Protein AF-A0A2E3QZU1-F1 (afdb_monomer_lite)

Secondary structure (DSSP, 8-state):
-------------------S--HHHHHHHHHHHHHHHHHHHHHHHHHHTEEEETTEEEE------GGGHHHHHHHHHHHHHHHIIIIIS-GGG-SS-HHHHHHHHHHHHHHHHHHHHHHHHHHGGGSHHHHSS-HHHHHHHHHHHHHHHHHHHHHHHHS-S-PPP-HHHH------PPPPPPPP-

Foldseek 3Di:
DDDDDDDDDDDPDDDDPPPPPDPVLVVVLVVVLVVLVVVLVVLVCLQVQWDQDPNDTDGHHRDNPDPVNVVVSVVSVVVSVCSCCVPVVVCVVDPPNVVVVVVVVVVVVVVVVVVVVVVCVVCVVVCPVPPPDPVVRVVVVVVVVVVVVVVVVVVPVVDPPDDPDDCVVVPDPPDDDDDDDDDDD

Radius of gyration: 44.43 Å; chains: 1; bounding box: 78×69×162 Å

pLDDT: mean 77.06, std 16.0, range [43.72, 97.94]

Structure (mmCIF, N/CA/C/O backbone):
data_AF-A0A2E3QZU1-F1
#
_entry.id   AF-A0A2E3QZU1-F1
#
loop_
_atom_site.group_PDB
_atom_site.id
_atom_site.type_symbol
_atom_site.label_atom_id
_atom_site.label_alt_id
_atom_site.label_comp_id
_atom_site.label_asym_id
_atom_site.label_entity_id
_atom_site.label_seq_id
_atom_site.pdbx_PDB_ins_code
_atom_site.Cartn_x
_atom_site.Cartn_y
_atom_site.Cartn_z
_atom_site.occupancy
_atom_site.B_iso_or_equiv
_atom_site.auth_seq_id
_atom_site.auth_comp_id
_atom_site.auth_asym_id
_atom_site.auth_atom_id
_atom_site.pdbx_PDB_model_num
ATOM 1 N N . MET A 1 1 ? 14.858 24.460 -71.576 1.00 43.88 1 MET A N 1
ATOM 2 C CA . MET A 1 1 ? 15.748 24.161 -70.438 1.00 43.88 1 MET A CA 1
ATOM 3 C C . MET A 1 1 ? 14.858 23.778 -69.273 1.00 43.88 1 MET A C 1
ATOM 5 O O . MET A 1 1 ? 14.339 24.656 -68.603 1.00 43.88 1 MET A O 1
ATOM 9 N N . ALA A 1 2 ? 14.567 22.485 -69.153 1.00 46.06 2 ALA A N 1
ATOM 10 C CA . ALA A 1 2 ? 13.873 21.910 -68.010 1.00 46.06 2 ALA A CA 1
ATOM 11 C C . ALA A 1 2 ? 14.957 21.235 -67.172 1.00 46.06 2 ALA A C 1
ATOM 13 O O . ALA A 1 2 ? 15.664 20.370 -67.689 1.00 46.06 2 ALA A O 1
ATOM 14 N N . ASP A 1 3 ? 15.144 21.714 -65.948 1.00 49.81 3 ASP A N 1
ATOM 15 C CA . ASP A 1 3 ? 16.103 21.144 -65.016 1.00 49.81 3 ASP A CA 1
ATOM 16 C C . ASP A 1 3 ? 15.433 19.977 -64.283 1.00 49.81 3 ASP A C 1
ATOM 18 O O . ASP A 1 3 ? 14.430 20.144 -63.589 1.00 49.81 3 ASP A O 1
ATOM 22 N N . HIS A 1 4 ? 15.960 18.781 -64.529 1.00 54.62 4 HIS A N 1
ATOM 23 C CA . HIS A 1 4 ? 15.676 17.568 -63.783 1.00 54.62 4 HIS A CA 1
ATOM 24 C C . HIS A 1 4 ? 16.762 17.442 -62.718 1.00 54.62 4 HIS A C 1
ATOM 26 O O . HIS A 1 4 ? 17.883 17.056 -63.037 1.00 54.62 4 HIS A O 1
ATOM 32 N N . THR A 1 5 ? 16.435 17.703 -61.454 1.00 53.47 5 THR A N 1
ATOM 33 C CA . THR A 1 5 ? 17.331 17.405 -60.331 1.00 53.47 5 THR A CA 1
ATOM 34 C C . THR A 1 5 ? 16.641 16.490 -59.322 1.00 53.47 5 THR A C 1
ATOM 36 O O . THR A 1 5 ? 15.872 16.891 -58.458 1.00 53.47 5 THR A O 1
ATOM 39 N N . HIS A 1 6 ? 16.879 15.202 -59.574 1.00 51.50 6 HIS A N 1
ATOM 40 C CA . HIS A 1 6 ? 17.162 14.116 -58.639 1.00 51.50 6 HIS A CA 1
ATOM 41 C C . HIS A 1 6 ? 16.487 14.112 -57.258 1.00 51.50 6 HIS A C 1
ATOM 43 O O . HIS A 1 6 ? 16.863 14.808 -56.321 1.00 51.50 6 HIS A O 1
ATOM 49 N N . SER A 1 7 ? 15.578 13.146 -57.122 1.00 53.94 7 SER A N 1
ATOM 50 C CA . SER A 1 7 ? 15.282 12.450 -55.877 1.00 53.94 7 SER A CA 1
ATOM 51 C C . SER A 1 7 ? 16.533 11.727 -55.346 1.00 53.94 7 SER A C 1
ATOM 53 O O . SER A 1 7 ? 16.873 10.642 -55.819 1.00 53.94 7 SER A O 1
ATOM 55 N N . GLU A 1 8 ? 17.185 12.297 -54.341 1.00 52.62 8 GLU A N 1
ATOM 56 C CA . GLU A 1 8 ? 18.067 11.584 -53.409 1.00 52.62 8 GLU A CA 1
ATOM 57 C C . GLU A 1 8 ? 17.330 11.586 -52.053 1.00 52.62 8 GLU A C 1
ATOM 59 O O . GLU A 1 8 ? 17.108 12.630 -51.458 1.00 52.62 8 GLU A O 1
ATOM 64 N N . GLY A 1 9 ? 16.783 10.489 -51.530 1.00 48.00 9 GLY A N 1
ATOM 65 C CA . GLY A 1 9 ? 17.305 9.132 -51.612 1.00 48.00 9 GLY A CA 1
ATOM 66 C C . GLY A 1 9 ? 18.471 8.920 -50.645 1.00 48.00 9 GLY A C 1
ATOM 67 O O . GLY A 1 9 ? 19.378 8.168 -50.970 1.00 48.00 9 GLY A O 1
ATOM 68 N N . HIS A 1 10 ? 18.470 9.567 -49.472 1.00 51.72 10 HIS A N 1
ATOM 69 C CA . HIS A 1 10 ? 19.470 9.324 -48.432 1.00 51.72 10 HIS A CA 1
ATOM 70 C C . HIS A 1 10 ? 18.840 8.934 -47.095 1.00 51.72 10 HIS A C 1
ATOM 72 O O . HIS A 1 10 ? 18.136 9.716 -46.463 1.00 51.72 10 HIS A O 1
ATOM 78 N N . GLY A 1 11 ? 19.193 7.729 -46.635 1.00 46.91 11 GLY A N 1
ATOM 79 C CA . GLY A 1 11 ? 19.377 7.486 -45.206 1.00 46.91 11 GLY A CA 1
ATOM 80 C C . GLY A 1 11 ? 18.375 6.580 -44.506 1.00 46.91 11 GLY A C 1
ATOM 81 O O . GLY A 1 11 ? 18.201 6.716 -43.301 1.00 46.91 11 GLY A O 1
ATOM 82 N N . GLY A 1 12 ? 17.754 5.633 -45.210 1.00 45.00 12 GLY A N 1
ATOM 83 C CA . GLY A 1 12 ? 17.158 4.458 -44.573 1.00 45.00 12 GLY A CA 1
ATOM 84 C C . GLY A 1 12 ? 18.239 3.552 -43.969 1.00 45.00 12 GLY A C 1
ATOM 85 O O . GLY A 1 12 ? 18.599 2.540 -44.560 1.00 45.00 12 GLY A O 1
ATOM 86 N N . HIS A 1 13 ? 18.754 3.921 -42.798 1.00 54.91 13 HIS A N 1
ATOM 87 C CA . HIS A 1 13 ? 19.412 3.017 -41.853 1.00 54.91 13 HIS A CA 1
ATOM 88 C C . HIS A 1 13 ? 18.527 3.036 -40.603 1.00 54.91 13 HIS A C 1
ATOM 90 O O . HIS A 1 13 ? 18.533 3.983 -39.829 1.00 54.91 13 HIS A O 1
ATOM 96 N N . GLY A 1 14 ? 17.577 2.115 -40.493 1.00 44.38 14 GLY A N 1
ATOM 97 C CA . GLY A 1 14 ? 17.917 0.805 -39.949 1.00 44.38 14 GLY A CA 1
ATOM 98 C C . GLY A 1 14 ? 17.875 0.848 -38.421 1.00 44.38 14 GLY A C 1
ATOM 99 O O . GLY A 1 14 ? 18.882 0.642 -37.764 1.00 44.38 14 GLY A O 1
ATOM 100 N N . ASP A 1 15 ? 16.722 1.247 -37.888 1.00 45.59 15 ASP A N 1
ATOM 101 C CA . ASP A 1 15 ? 16.021 0.588 -36.787 1.00 45.59 15 ASP A CA 1
ATOM 102 C C . ASP A 1 15 ? 16.886 -0.208 -35.781 1.00 45.59 15 ASP A C 1
ATOM 104 O O . ASP A 1 15 ? 17.002 -1.430 -35.841 1.00 45.59 15 ASP A O 1
ATOM 108 N N . HIS A 1 16 ? 17.466 0.491 -34.803 1.00 46.53 16 HIS A N 1
ATOM 109 C CA . HIS A 1 16 ? 18.024 -0.119 -33.588 1.00 46.53 16 HIS A CA 1
ATOM 110 C C . HIS A 1 16 ? 17.478 0.566 -32.329 1.00 46.53 16 HIS A C 1
ATOM 112 O O . HIS A 1 16 ? 18.213 0.903 -31.403 1.00 46.53 16 HIS A O 1
ATOM 118 N N . HIS A 1 17 ? 16.161 0.756 -32.257 1.00 46.91 17 HIS A N 1
ATOM 119 C CA . HIS A 1 17 ? 15.487 1.061 -30.996 1.00 46.91 17 HIS A CA 1
ATOM 120 C C . HIS A 1 17 ? 15.188 -0.241 -30.235 1.00 46.91 17 HIS A C 1
ATOM 122 O O . HIS A 1 17 ? 14.043 -0.660 -30.094 1.00 46.91 17 HIS A O 1
ATOM 128 N N . HIS A 1 18 ? 16.227 -0.891 -29.701 1.00 46.03 18 HIS A N 1
ATOM 129 C CA . HIS A 1 18 ? 16.069 -1.997 -28.748 1.00 46.03 18 HIS A CA 1
ATOM 130 C C . HIS A 1 18 ? 15.661 -1.463 -27.361 1.00 46.03 18 HIS A C 1
ATOM 132 O O . HIS A 1 18 ? 16.390 -1.605 -26.385 1.00 46.03 18 HIS A O 1
ATOM 138 N N . HIS A 1 19 ? 14.480 -0.847 -27.252 1.00 52.72 19 HIS A N 1
ATOM 139 C CA . HIS A 1 19 ? 13.813 -0.592 -25.968 1.00 52.72 19 HIS A CA 1
ATOM 140 C C . HIS A 1 19 ? 12.893 -1.770 -25.616 1.00 52.72 19 HIS A C 1
ATOM 142 O O . HIS A 1 19 ? 11.724 -1.614 -25.283 1.00 52.72 19 HIS A O 1
ATOM 148 N N . VAL A 1 20 ? 13.424 -2.985 -25.707 1.00 56.69 20 VAL A N 1
ATOM 149 C CA . VAL A 1 20 ? 12.789 -4.162 -25.121 1.00 56.69 20 VAL A CA 1
ATOM 150 C C . VAL A 1 20 ? 13.686 -4.523 -23.958 1.00 56.69 20 VAL A C 1
ATOM 152 O O . VAL A 1 20 ? 14.805 -4.982 -24.170 1.00 56.69 20 VAL A O 1
ATOM 155 N N . PHE A 1 21 ? 13.234 -4.174 -22.752 1.00 59.97 21 PHE A N 1
ATOM 156 C CA . PHE A 1 21 ? 13.893 -4.462 -21.481 1.00 59.97 21 PHE A CA 1
ATOM 157 C C . PHE A 1 21 ? 14.721 -5.748 -21.546 1.00 59.97 21 PHE A C 1
ATOM 159 O O . PHE A 1 21 ? 14.201 -6.793 -21.940 1.00 59.97 21 PHE A O 1
ATOM 166 N N . ASP A 1 22 ? 15.993 -5.669 -21.139 1.00 77.94 22 ASP A N 1
ATOM 167 C CA . ASP A 1 22 ? 16.875 -6.832 -21.082 1.00 77.94 22 ASP A CA 1
ATOM 168 C C . ASP A 1 22 ? 16.156 -7.988 -20.368 1.00 77.94 22 ASP A C 1
ATOM 170 O O . ASP A 1 22 ? 15.712 -7.863 -19.219 1.00 77.94 22 ASP A O 1
ATOM 174 N N . ALA A 1 23 ? 16.029 -9.120 -21.064 1.00 76.06 23 ALA A N 1
ATOM 175 C CA . ALA A 1 23 ? 15.327 -10.297 -20.566 1.00 76.06 23 ALA A CA 1
ATOM 176 C C . ALA A 1 23 ? 15.916 -10.785 -19.231 1.00 76.06 23 ALA A C 1
ATOM 178 O O . ALA A 1 23 ? 15.205 -11.389 -18.421 1.00 76.06 23 ALA A O 1
ATOM 179 N N . GLY A 1 24 ? 17.196 -10.498 -18.969 1.00 82.00 24 GLY A N 1
ATOM 180 C CA . GLY A 1 24 ? 17.837 -10.741 -17.680 1.00 82.00 24 GLY A CA 1
ATOM 181 C C . GLY A 1 24 ? 17.234 -9.911 -16.546 1.00 82.00 24 GLY A C 1
ATOM 182 O O . GLY A 1 24 ? 16.932 -10.451 -15.478 1.00 82.00 24 GLY A O 1
ATOM 183 N N . THR A 1 25 ? 17.003 -8.620 -16.776 1.00 83.50 25 THR A N 1
ATOM 184 C CA . THR A 1 25 ? 16.371 -7.723 -15.795 1.00 83.50 25 THR A CA 1
ATOM 185 C C . THR A 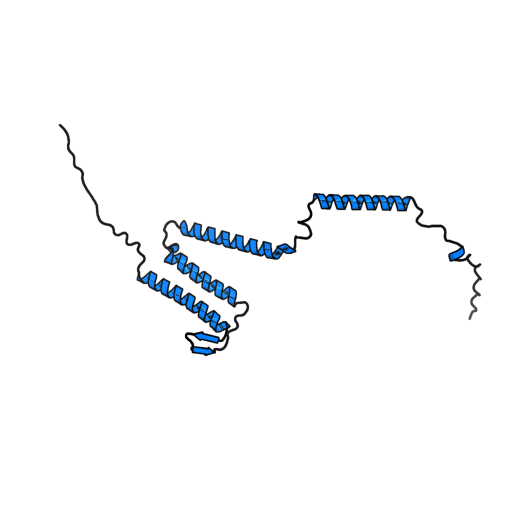1 25 ? 14.940 -8.158 -15.494 1.00 83.50 25 THR A C 1
ATOM 187 O O . THR A 1 25 ? 14.573 -8.271 -14.324 1.00 83.50 25 THR A O 1
ATOM 190 N N . LEU A 1 26 ? 14.163 -8.502 -16.525 1.00 84.25 26 LEU A N 1
ATOM 191 C CA . LEU A 1 26 ? 12.771 -8.922 -16.356 1.00 84.25 26 LEU A CA 1
ATOM 192 C C . LEU A 1 26 ? 12.653 -10.224 -15.548 1.00 84.25 26 LEU A C 1
ATOM 194 O O . LEU A 1 26 ? 11.850 -10.305 -14.620 1.00 84.25 26 LEU A O 1
ATOM 198 N N . LYS A 1 27 ? 13.501 -11.222 -15.835 1.00 89.62 27 LYS A N 1
ATOM 199 C CA . LYS A 1 27 ? 13.550 -12.488 -15.079 1.00 89.62 27 LYS A CA 1
ATOM 200 C C . LYS A 1 27 ? 13.951 -12.277 -13.620 1.00 89.62 27 LYS A C 1
ATOM 202 O O . LYS A 1 27 ? 13.363 -12.895 -12.735 1.00 89.62 27 LYS A O 1
ATOM 207 N N . LYS A 1 28 ? 14.918 -11.391 -13.355 1.00 88.75 28 LYS A N 1
ATOM 208 C CA . LYS A 1 28 ? 15.325 -11.041 -11.985 1.00 88.75 28 LYS A CA 1
ATOM 209 C C . LYS A 1 28 ? 14.183 -10.379 -11.224 1.00 88.75 28 LYS A C 1
ATOM 211 O O . LYS A 1 28 ? 13.870 -10.811 -10.119 1.00 88.75 28 LYS A O 1
ATOM 216 N N . THR A 1 29 ? 13.532 -9.376 -11.812 1.00 88.12 29 THR A N 1
ATOM 217 C CA . THR A 1 29 ? 12.394 -8.707 -11.169 1.00 88.12 29 THR A CA 1
ATOM 218 C C . THR A 1 29 ? 11.234 -9.674 -10.957 1.00 88.12 29 THR A C 1
ATOM 220 O O . THR A 1 29 ? 10.670 -9.701 -9.870 1.00 88.12 29 THR A O 1
ATOM 223 N N . PHE A 1 30 ? 10.923 -10.525 -11.936 1.00 90.62 30 PHE A N 1
ATOM 224 C CA . PHE A 1 30 ? 9.918 -11.577 -11.782 1.00 90.62 30 PHE A CA 1
ATOM 225 C C . PHE A 1 30 ? 10.235 -12.504 -10.599 1.00 90.62 30 PHE A C 1
ATOM 227 O O . PHE A 1 30 ? 9.379 -12.719 -9.744 1.00 90.62 30 PHE A O 1
ATOM 234 N N . GLY A 1 31 ? 11.479 -12.984 -10.495 1.00 93.19 31 GLY A N 1
ATOM 235 C CA . GLY A 1 31 ? 11.927 -13.800 -9.365 1.00 93.19 31 GLY A CA 1
ATOM 236 C C . GLY A 1 31 ? 11.781 -13.087 -8.019 1.00 93.19 31 GLY A C 1
ATOM 237 O O . GLY A 1 31 ? 11.302 -13.690 -7.063 1.00 93.19 31 GLY A O 1
ATOM 238 N N . VAL A 1 32 ? 12.105 -11.790 -7.952 1.00 92.38 32 VAL A N 1
ATOM 239 C CA . VAL A 1 32 ? 11.891 -10.966 -6.748 1.00 92.38 32 VAL A CA 1
ATOM 240 C C . VAL A 1 32 ? 10.405 -10.880 -6.390 1.00 92.38 32 VAL A C 1
ATOM 242 O O . VAL A 1 32 ? 10.055 -11.056 -5.228 1.00 92.38 32 VAL A O 1
ATOM 245 N N . LEU A 1 33 ? 9.513 -10.662 -7.360 1.00 93.12 33 LEU A N 1
ATOM 246 C CA . LEU A 1 33 ? 8.068 -10.571 -7.107 1.00 93.12 33 LEU A CA 1
ATOM 247 C C . LEU A 1 33 ? 7.465 -11.897 -6.632 1.00 93.12 33 LEU A C 1
ATOM 249 O O . LEU A 1 33 ? 6.613 -11.909 -5.736 1.00 93.12 33 LEU A O 1
ATOM 253 N N . VAL A 1 34 ? 7.904 -13.011 -7.217 1.00 94.75 34 VAL A N 1
ATOM 254 C CA . VAL A 1 34 ? 7.527 -14.352 -6.757 1.00 94.75 34 VAL A CA 1
ATOM 255 C C . VAL A 1 34 ? 8.066 -14.582 -5.348 1.00 94.75 34 VAL A C 1
ATOM 257 O O . VAL A 1 34 ? 7.304 -14.987 -4.476 1.00 94.75 34 VAL A O 1
ATOM 260 N N . GLY A 1 35 ? 9.328 -14.233 -5.090 1.00 94.75 35 GLY A N 1
ATOM 261 C CA . GLY A 1 35 ? 9.948 -14.322 -3.769 1.00 94.75 35 GLY A CA 1
ATOM 262 C C . GLY A 1 35 ? 9.202 -13.517 -2.703 1.00 94.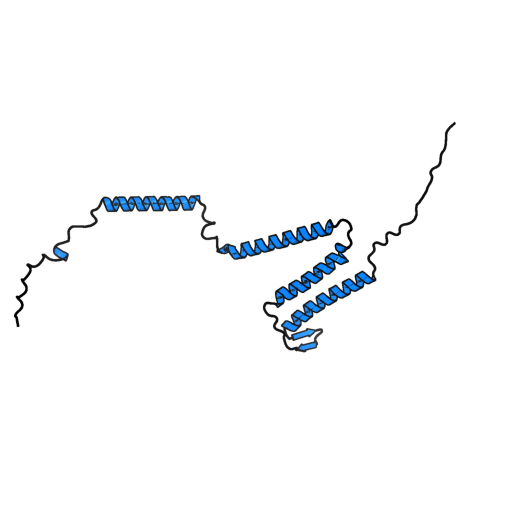75 35 GLY A C 1
ATOM 263 O O . GLY A 1 35 ? 8.918 -14.051 -1.638 1.00 94.75 35 GLY A O 1
ATOM 264 N N . LEU A 1 36 ? 8.795 -12.279 -3.004 1.00 93.00 36 LEU A N 1
ATOM 265 C CA . LEU A 1 36 ? 7.969 -11.462 -2.106 1.00 93.00 36 LEU A CA 1
ATOM 266 C C . LEU A 1 36 ? 6.601 -12.104 -1.843 1.00 93.00 36 LEU A C 1
ATOM 268 O O . LEU A 1 36 ? 6.092 -12.025 -0.732 1.00 93.00 36 LEU A O 1
ATOM 272 N N . THR A 1 37 ? 6.018 -12.773 -2.838 1.00 92.88 37 THR A N 1
ATOM 273 C CA . THR A 1 37 ? 4.733 -13.470 -2.674 1.00 92.88 37 THR A CA 1
ATOM 274 C C . THR A 1 37 ? 4.890 -14.716 -1.798 1.00 92.88 37 THR A C 1
ATOM 276 O O . THR A 1 37 ? 4.108 -14.928 -0.873 1.00 92.88 37 THR A O 1
ATOM 279 N N . ILE A 1 38 ? 5.940 -15.507 -2.024 1.00 93.31 38 ILE A N 1
ATOM 280 C CA . ILE A 1 38 ? 6.282 -16.638 -1.154 1.00 93.31 38 ILE A CA 1
ATOM 281 C C . ILE A 1 38 ? 6.529 -16.135 0.269 1.00 93.31 38 ILE A C 1
ATOM 283 O O . ILE A 1 38 ? 5.989 -16.705 1.207 1.00 93.31 38 ILE A O 1
ATOM 287 N N . LEU A 1 39 ? 7.259 -15.030 0.432 1.00 91.50 39 LEU A N 1
ATOM 288 C CA . LEU A 1 39 ? 7.519 -14.424 1.734 1.00 91.50 39 LEU A CA 1
ATOM 289 C C . LEU A 1 39 ? 6.222 -14.030 2.455 1.00 91.50 39 LEU A C 1
ATOM 291 O O . LEU A 1 39 ? 6.085 -14.338 3.635 1.00 91.50 39 LEU A O 1
ATOM 295 N N . THR A 1 40 ? 5.254 -13.414 1.764 1.00 91.38 40 THR A N 1
ATOM 296 C CA . THR A 1 40 ? 3.948 -13.100 2.377 1.00 91.38 40 THR A CA 1
ATOM 297 C C . THR A 1 40 ? 3.192 -14.349 2.820 1.00 91.38 40 THR A C 1
ATOM 299 O O . THR A 1 40 ? 2.603 -14.355 3.897 1.00 91.38 40 THR A O 1
ATOM 302 N N . VAL A 1 41 ? 3.235 -15.420 2.021 1.00 89.44 41 VAL A N 1
ATOM 303 C CA . VAL A 1 41 ? 2.575 -16.687 2.361 1.00 89.44 41 VAL A CA 1
ATOM 304 C C . VAL A 1 41 ? 3.269 -17.348 3.547 1.00 89.44 41 VAL A C 1
ATOM 306 O O . VAL A 1 41 ? 2.599 -17.765 4.483 1.00 89.44 41 VAL A O 1
ATOM 309 N N . VAL A 1 42 ? 4.601 -17.405 3.545 1.00 88.44 42 VAL A N 1
ATOM 310 C CA . VAL A 1 42 ? 5.391 -17.969 4.646 1.00 88.44 42 VAL A CA 1
ATOM 311 C C . VAL A 1 42 ? 5.124 -17.215 5.941 1.00 88.44 42 VAL A C 1
ATOM 313 O O . VAL A 1 42 ? 4.886 -17.854 6.957 1.00 88.44 42 VAL A O 1
ATOM 316 N N . LEU A 1 43 ? 5.102 -15.880 5.907 1.00 88.25 43 LEU A N 1
ATOM 317 C CA . LEU A 1 43 ? 4.786 -15.066 7.080 1.00 88.25 43 LEU A CA 1
ATOM 318 C C . LEU A 1 43 ? 3.396 -15.409 7.643 1.00 88.25 43 LEU A C 1
ATOM 320 O O . LEU A 1 43 ? 3.265 -15.637 8.842 1.00 88.25 43 LEU A O 1
ATOM 324 N N . ALA A 1 44 ? 2.386 -15.519 6.775 1.00 86.19 44 ALA A N 1
ATOM 325 C CA . ALA A 1 44 ? 1.026 -15.878 7.179 1.00 86.19 44 ALA A CA 1
ATOM 326 C C . ALA A 1 44 ? 0.920 -17.316 7.728 1.00 86.19 44 ALA A C 1
ATOM 328 O O . ALA A 1 44 ? 0.202 -17.568 8.694 1.00 86.19 44 ALA A O 1
ATOM 329 N N . LEU A 1 45 ? 1.641 -18.271 7.134 1.00 86.06 45 LEU A N 1
ATOM 330 C CA . LEU A 1 45 ? 1.695 -19.653 7.620 1.00 86.06 45 LEU A CA 1
ATOM 331 C C . LEU A 1 45 ? 2.410 -19.751 8.972 1.00 86.06 45 LEU A C 1
ATOM 333 O O . LEU A 1 45 ? 1.993 -20.520 9.836 1.00 86.06 45 LEU A O 1
ATOM 337 N N . TRP A 1 46 ? 3.460 -18.956 9.173 1.00 86.00 46 TRP A N 1
ATOM 338 C CA . TRP A 1 46 ? 4.224 -18.949 10.416 1.00 86.00 46 TRP A CA 1
ATOM 339 C C . TRP A 1 46 ? 3.434 -18.336 11.574 1.00 86.00 46 TRP A C 1
ATOM 341 O O . TRP A 1 46 ? 3.504 -18.833 12.696 1.00 86.00 46 TRP A O 1
ATOM 351 N N . GLU A 1 47 ? 2.620 -17.316 11.305 1.00 85.31 47 GLU A N 1
ATOM 352 C CA . GLU A 1 47 ? 1.679 -16.787 12.296 1.00 85.31 47 GLU A CA 1
ATOM 353 C C . GLU A 1 47 ? 0.643 -17.842 12.719 1.00 85.31 47 GLU A C 1
ATOM 355 O O . GLU A 1 47 ? 0.265 -17.914 13.887 1.00 85.31 47 GLU A O 1
ATOM 360 N N . ARG A 1 48 ? 0.235 -18.716 11.791 1.00 81.75 48 ARG A N 1
ATOM 361 C CA . ARG A 1 48 ? -0.728 -19.795 12.048 1.00 81.75 48 ARG A CA 1
ATOM 362 C C . ARG A 1 48 ? -0.131 -21.005 12.782 1.00 81.75 48 ARG A C 1
ATOM 364 O O . ARG A 1 48 ? -0.890 -21.768 13.371 1.00 81.75 48 ARG A O 1
ATOM 371 N N . GLY A 1 49 ? 1.187 -21.217 12.723 1.00 82.31 49 GLY A N 1
ATOM 372 C CA . GLY A 1 49 ? 1.876 -22.363 13.347 1.00 82.31 49 GLY A CA 1
ATOM 373 C C . GLY A 1 49 ? 1.632 -23.724 12.679 1.00 82.31 49 GLY A C 1
ATOM 374 O O . GLY A 1 49 ? 2.181 -24.736 13.106 1.00 82.31 49 GLY A O 1
ATOM 375 N N . TYR A 1 50 ? 0.837 -23.763 11.611 1.00 80.12 50 TYR A N 1
ATOM 376 C CA . TYR A 1 50 ? 0.482 -24.986 10.900 1.00 80.12 50 TYR A CA 1
ATOM 377 C C . TYR A 1 50 ? 0.365 -24.708 9.403 1.00 80.12 50 TYR A C 1
ATOM 379 O O . TYR A 1 50 ? -0.272 -23.734 8.985 1.00 80.12 50 TYR A O 1
ATOM 387 N N . ALA A 1 51 ? 0.937 -25.595 8.592 1.00 83.50 51 ALA A N 1
ATOM 388 C CA . ALA A 1 51 ? 0.814 -25.563 7.144 1.00 83.50 51 ALA A CA 1
ATOM 389 C C . ALA A 1 51 ? 0.501 -26.961 6.599 1.00 83.50 51 ALA A C 1
ATOM 391 O O . ALA A 1 51 ? 1.195 -27.928 6.902 1.00 83.50 51 ALA A O 1
ATOM 392 N N . ASN A 1 52 ? -0.512 -27.044 5.733 1.00 81.06 52 ASN A N 1
ATOM 393 C CA . ASN A 1 52 ? -0.728 -28.205 4.876 1.00 81.06 52 ASN A CA 1
ATOM 394 C C . ASN A 1 52 ? -0.307 -27.831 3.456 1.00 81.06 52 ASN A C 1
ATOM 396 O O . ASN A 1 52 ? -0.921 -26.966 2.825 1.00 81.06 52 ASN A O 1
ATOM 400 N N . VAL A 1 53 ? 0.765 -28.448 2.969 1.00 80.75 53 VAL A N 1
ATOM 401 C CA . VAL A 1 53 ? 1.293 -28.190 1.628 1.00 80.75 53 VAL A CA 1
ATOM 402 C C . VAL A 1 53 ? 1.351 -29.518 0.886 1.00 80.75 53 VAL A C 1
ATOM 404 O O . VAL A 1 53 ? 2.087 -30.420 1.273 1.00 80.75 53 VAL A O 1
ATOM 407 N N . PHE A 1 54 ? 0.549 -29.651 -0.174 1.00 81.38 54 PHE A N 1
ATOM 408 C CA . PHE A 1 54 ? 0.435 -30.879 -0.976 1.00 81.38 54 PHE A CA 1
ATOM 409 C C . PHE A 1 54 ? 0.113 -32.145 -0.154 1.00 81.38 54 PHE A C 1
ATOM 411 O O . PHE A 1 54 ? 0.599 -33.229 -0.470 1.00 81.38 54 PHE A O 1
ATOM 418 N N . GLY A 1 55 ? -0.702 -32.022 0.901 1.00 81.69 55 GLY A N 1
ATOM 419 C CA . GLY A 1 55 ? -1.083 -33.152 1.756 1.00 81.69 55 GLY A CA 1
ATOM 420 C C . GLY A 1 55 ? -0.022 -33.564 2.779 1.00 81.69 55 GLY A C 1
ATOM 421 O O . GLY A 1 55 ? -0.235 -34.529 3.506 1.00 81.69 55 GLY A O 1
ATOM 422 N N . LEU A 1 56 ? 1.095 -32.839 2.860 1.00 82.94 56 LEU A N 1
ATOM 423 C CA . LEU A 1 56 ? 2.070 -32.974 3.934 1.00 82.94 56 LEU A CA 1
ATOM 424 C C . LEU A 1 56 ? 1.752 -31.947 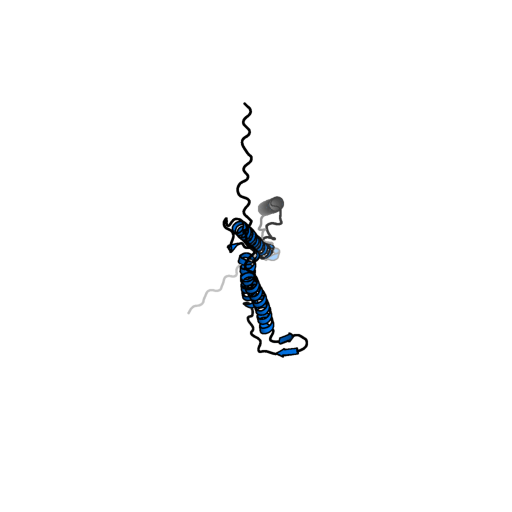5.021 1.00 82.94 56 LEU A C 1
ATOM 426 O O . LEU A 1 56 ? 1.666 -30.744 4.751 1.00 82.94 56 LEU A O 1
ATOM 430 N N . GLU A 1 57 ? 1.543 -32.444 6.237 1.00 86.81 57 GLU A N 1
ATOM 431 C CA . GLU A 1 57 ? 1.268 -31.632 7.416 1.00 86.81 57 GLU A CA 1
ATOM 432 C C . GLU A 1 57 ? 2.577 -31.255 8.090 1.00 86.81 57 GLU A C 1
ATOM 434 O O . GLU A 1 57 ? 3.396 -32.115 8.422 1.00 86.81 57 GLU A O 1
ATOM 439 N N . PHE A 1 58 ? 2.764 -29.960 8.296 1.00 82.12 58 PHE A N 1
ATOM 440 C CA . PHE A 1 58 ? 3.918 -29.445 8.996 1.00 82.12 58 PHE A CA 1
ATOM 441 C C . PHE A 1 58 ? 3.474 -28.520 10.120 1.00 82.12 58 PHE A C 1
ATOM 443 O O . PHE A 1 58 ? 2.754 -27.542 9.901 1.00 82.12 58 PHE A O 1
ATOM 450 N N . GLU A 1 59 ? 3.937 -28.837 11.323 1.00 83.81 59 GLU A N 1
ATOM 451 C CA . GLU A 1 59 ? 3.725 -28.038 12.518 1.00 83.81 59 GLU A CA 1
ATOM 452 C C . GLU A 1 59 ? 5.038 -27.362 12.906 1.00 83.81 59 GLU A C 1
ATOM 454 O O . GLU A 1 59 ? 6.106 -27.982 12.939 1.00 83.81 59 GLU A O 1
ATOM 459 N N . TYR A 1 60 ? 4.961 -26.062 13.156 1.00 81.81 60 TYR A N 1
ATOM 460 C CA . TYR A 1 60 ? 6.101 -25.220 13.487 1.00 81.81 60 TYR A CA 1
ATOM 461 C C . TYR A 1 60 ? 5.705 -24.302 14.645 1.00 81.81 60 TYR A C 1
ATOM 463 O O . TYR A 1 60 ? 4.526 -23.976 14.787 1.00 81.81 60 TYR A O 1
ATOM 471 N N . PRO A 1 61 ? 6.655 -23.830 15.470 1.00 80.12 61 PRO A N 1
ATOM 472 C CA . PRO A 1 61 ? 6.330 -22.879 16.525 1.00 80.12 61 PRO A CA 1
ATOM 473 C C . PRO A 1 61 ? 5.738 -21.604 15.914 1.00 80.12 61 PRO A C 1
ATOM 475 O O . PRO A 1 61 ? 6.404 -20.917 15.132 1.00 80.12 61 PRO A O 1
ATOM 478 N N . ALA A 1 62 ? 4.482 -21.313 16.266 1.00 81.94 62 ALA A N 1
ATOM 479 C CA . ALA A 1 62 ? 3.787 -20.117 15.816 1.00 81.94 62 ALA A CA 1
ATOM 480 C C . ALA A 1 62 ? 4.529 -18.865 16.299 1.00 81.94 62 ALA A C 1
ATOM 482 O O . ALA A 1 62 ? 4.912 -18.772 17.468 1.00 81.94 62 ALA A O 1
ATOM 483 N N . LEU A 1 63 ? 4.706 -17.894 15.404 1.00 80.12 63 LEU A N 1
ATOM 484 C CA . LEU A 1 63 ? 5.186 -16.559 15.754 1.00 80.12 63 LEU A CA 1
ATOM 485 C C . LEU A 1 63 ? 3.989 -15.603 15.765 1.00 80.12 63 LEU A C 1
ATOM 487 O O . LEU A 1 63 ? 3.613 -15.102 14.705 1.00 80.12 63 LEU A O 1
ATOM 491 N N . PRO A 1 64 ? 3.371 -15.342 16.932 1.00 79.38 64 PRO A N 1
ATOM 492 C CA . PRO A 1 64 ? 2.239 -14.433 17.016 1.00 79.38 64 PRO A CA 1
ATOM 493 C C . PRO A 1 64 ? 2.725 -12.995 16.828 1.00 79.38 64 PRO A C 1
ATOM 495 O O . PRO A 1 64 ? 3.178 -12.337 17.764 1.00 79.38 64 PRO A O 1
ATOM 498 N N . VAL A 1 65 ? 2.635 -12.505 15.593 1.00 81.06 65 VAL A N 1
ATOM 499 C CA . VAL A 1 65 ? 2.929 -11.107 15.246 1.00 81.06 65 VAL A CA 1
ATOM 500 C C . VAL A 1 65 ? 1.797 -10.184 15.722 1.00 81.06 65 VAL A C 1
ATOM 502 O O . VAL A 1 65 ? 2.021 -9.001 15.988 1.00 81.06 65 VAL A O 1
ATOM 505 N N . GLY A 1 66 ? 0.586 -10.728 15.890 1.00 85.44 66 GLY A N 1
ATOM 506 C CA . GLY A 1 66 ? -0.551 -10.036 16.490 1.00 85.44 66 GLY A CA 1
ATOM 507 C C . GLY A 1 66 ? -1.004 -8.861 15.629 1.00 85.44 66 GLY A C 1
ATOM 508 O O . GLY A 1 66 ? -1.208 -9.003 14.428 1.00 85.44 66 GLY A O 1
ATOM 509 N N . TRP A 1 67 ? -1.133 -7.675 16.227 1.00 88.12 67 TRP A N 1
ATOM 510 C CA . TRP A 1 67 ? -1.569 -6.466 15.515 1.00 88.12 67 TRP A CA 1
ATOM 511 C C . TRP A 1 67 ? -0.586 -6.003 14.423 1.00 88.12 67 TRP A C 1
ATOM 513 O O . TRP A 1 67 ? -0.983 -5.281 13.510 1.00 88.12 67 TRP A O 1
ATOM 523 N N . LEU A 1 68 ? 0.684 -6.429 14.486 1.00 89.56 68 LEU A N 1
ATOM 524 C CA . LEU A 1 68 ? 1.706 -6.092 13.489 1.00 89.56 68 LEU A CA 1
ATOM 525 C C . LEU A 1 68 ? 1.589 -6.906 12.194 1.00 89.56 68 LEU A C 1
ATOM 527 O O . LEU A 1 68 ? 2.214 -6.530 11.201 1.00 89.56 68 LEU A O 1
ATOM 531 N N . SER A 1 69 ? 0.786 -7.974 12.168 1.00 88.00 69 SER A N 1
ATOM 532 C CA . SER A 1 69 ? 0.570 -8.802 10.972 1.00 88.00 69 SER A CA 1
ATOM 533 C C . SER A 1 69 ? 0.088 -7.972 9.777 1.00 88.00 69 SER A C 1
ATOM 535 O O . SER A 1 69 ? 0.655 -8.056 8.686 1.00 88.00 69 SER A O 1
ATOM 537 N N . VAL A 1 70 ? -0.899 -7.098 9.999 1.00 88.94 70 VAL A N 1
ATOM 538 C CA . VAL A 1 70 ? -1.509 -6.265 8.955 1.00 88.94 70 VAL A CA 1
ATOM 539 C C . VAL A 1 70 ? -0.536 -5.202 8.420 1.00 88.94 70 VAL A C 1
ATOM 541 O O . VAL A 1 70 ? -0.312 -5.186 7.207 1.00 88.94 70 VAL A O 1
ATOM 544 N N . PRO A 1 71 ? 0.108 -4.351 9.250 1.00 91.31 71 PRO A N 1
ATOM 545 C CA . PRO A 1 71 ? 1.118 -3.408 8.766 1.00 91.31 71 PRO A CA 1
ATOM 546 C C . PRO A 1 71 ? 2.287 -4.086 8.049 1.00 91.31 71 PRO A C 1
ATOM 548 O O . PRO A 1 71 ? 2.768 -3.577 7.036 1.00 91.31 71 PRO A O 1
ATOM 551 N N . LEU A 1 72 ? 2.736 -5.245 8.542 1.00 90.12 72 LEU A N 1
ATOM 552 C CA . LEU A 1 72 ? 3.840 -5.984 7.938 1.00 90.12 72 LEU A CA 1
ATOM 553 C C . LEU A 1 72 ? 3.451 -6.552 6.566 1.00 90.12 72 LEU A C 1
ATOM 555 O O . LEU A 1 72 ? 4.200 -6.392 5.599 1.00 90.12 72 LEU A O 1
ATOM 559 N N . ALA A 1 73 ? 2.259 -7.140 6.447 1.00 90.69 73 ALA A N 1
ATOM 560 C CA . ALA A 1 73 ? 1.722 -7.591 5.166 1.00 90.69 73 ALA A CA 1
ATOM 561 C C . ALA A 1 73 ? 1.559 -6.421 4.181 1.00 90.69 73 ALA A C 1
ATOM 563 O O . ALA A 1 73 ? 1.951 -6.536 3.016 1.00 90.69 73 ALA A O 1
ATOM 564 N N . LEU A 1 74 ? 1.060 -5.276 4.655 1.00 91.44 74 LEU A N 1
ATOM 565 C CA . LEU A 1 74 ? 0.906 -4.063 3.854 1.00 91.44 74 LEU A CA 1
ATOM 566 C C . LEU A 1 74 ? 2.259 -3.517 3.376 1.00 91.44 74 LEU A C 1
ATOM 568 O O . LEU A 1 74 ? 2.382 -3.122 2.219 1.00 91.44 74 LEU A O 1
ATOM 572 N N . ALA A 1 75 ? 3.296 -3.547 4.216 1.00 92.75 75 ALA A N 1
ATOM 573 C CA . ALA A 1 75 ? 4.645 -3.117 3.850 1.00 92.75 75 ALA A CA 1
ATOM 574 C C . ALA A 1 75 ? 5.265 -4.005 2.756 1.00 92.75 75 ALA A C 1
ATOM 576 O O . ALA A 1 75 ? 5.868 -3.503 1.796 1.00 92.75 75 ALA A O 1
ATOM 577 N N . ILE A 1 76 ? 5.083 -5.327 2.854 1.00 93.94 76 ILE A N 1
ATOM 578 C CA . ILE A 1 76 ? 5.553 -6.262 1.823 1.00 93.94 76 ILE A CA 1
ATOM 579 C C . ILE A 1 76 ? 4.762 -6.055 0.522 1.00 93.94 76 ILE A C 1
ATOM 581 O O . ILE A 1 76 ? 5.356 -5.980 -0.559 1.00 93.94 76 ILE A O 1
ATOM 585 N N . ALA A 1 77 ? 3.439 -5.891 0.611 1.00 93.38 77 ALA A N 1
ATOM 586 C CA . ALA A 1 77 ? 2.588 -5.589 -0.538 1.00 93.38 77 ALA A CA 1
ATOM 587 C C . ALA A 1 77 ? 2.973 -4.257 -1.208 1.00 93.38 77 ALA A C 1
ATOM 589 O O . ALA A 1 77 ? 3.111 -4.206 -2.430 1.00 93.38 77 ALA A O 1
ATOM 590 N N . GLY A 1 78 ? 3.236 -3.206 -0.428 1.00 94.00 78 GLY A N 1
ATOM 591 C CA . GLY A 1 78 ? 3.702 -1.909 -0.923 1.00 94.00 78 GLY A CA 1
ATOM 592 C C . GLY A 1 78 ? 5.041 -2.020 -1.652 1.00 94.00 78 GLY A C 1
ATOM 593 O O . GLY A 1 78 ? 5.196 -1.507 -2.760 1.00 94.00 78 GLY A O 1
ATOM 594 N N . THR A 1 79 ? 5.981 -2.790 -1.096 1.00 94.62 79 THR A N 1
ATOM 595 C CA . THR A 1 79 ? 7.265 -3.087 -1.752 1.00 94.62 79 THR A CA 1
ATOM 596 C C . THR A 1 79 ? 7.055 -3.807 -3.088 1.00 94.62 79 THR A C 1
ATOM 598 O O . THR A 1 79 ? 7.687 -3.466 -4.090 1.00 94.62 79 THR A O 1
ATOM 601 N N . LYS A 1 80 ? 6.131 -4.773 -3.148 1.00 94.75 80 LYS A N 1
ATOM 602 C CA . LYS A 1 80 ? 5.776 -5.477 -4.391 1.00 94.75 80 LYS A CA 1
ATOM 603 C C . LYS A 1 80 ? 5.215 -4.514 -5.440 1.00 94.75 80 LYS A C 1
ATOM 605 O O . LYS A 1 80 ? 5.680 -4.535 -6.579 1.00 94.75 80 LYS A O 1
ATOM 610 N N . VAL A 1 81 ? 4.263 -3.659 -5.061 1.00 93.50 81 VAL A N 1
ATOM 611 C CA . VAL A 1 81 ? 3.685 -2.639 -5.952 1.00 93.50 81 VAL A CA 1
ATOM 612 C C . VAL A 1 81 ? 4.774 -1.707 -6.479 1.00 93.50 81 VAL A C 1
ATOM 614 O O . VAL A 1 81 ? 4.830 -1.471 -7.683 1.00 93.50 81 VAL A O 1
ATOM 617 N N . TYR A 1 82 ? 5.696 -1.263 -5.620 1.00 93.12 82 TYR A N 1
ATOM 618 C CA . TYR A 1 82 ? 6.835 -0.440 -6.026 1.00 93.12 82 TYR A CA 1
ATOM 619 C C . TYR A 1 82 ? 7.688 -1.113 -7.109 1.00 93.12 82 TYR A C 1
ATOM 621 O O . TYR A 1 82 ? 8.004 -0.480 -8.118 1.00 93.12 82 TYR A O 1
ATOM 629 N N . TRP A 1 83 ? 8.038 -2.393 -6.946 1.00 92.31 83 TRP A N 1
ATOM 630 C CA . TRP A 1 83 ? 8.833 -3.125 -7.940 1.00 92.31 83 TRP A CA 1
ATOM 631 C C . TRP A 1 83 ? 8.091 -3.318 -9.266 1.00 92.31 83 TRP A C 1
ATOM 633 O O . TRP A 1 83 ? 8.697 -3.154 -10.328 1.00 92.31 83 TRP A O 1
ATOM 643 N N . VAL A 1 84 ? 6.792 -3.628 -9.217 1.00 91.88 84 VAL A N 1
ATOM 644 C CA . VAL A 1 84 ? 5.949 -3.748 -10.417 1.00 91.88 84 VAL A CA 1
ATOM 645 C C . VAL A 1 84 ? 5.877 -2.411 -11.151 1.00 91.88 84 VAL A C 1
ATOM 647 O O . VAL A 1 84 ? 6.201 -2.342 -12.336 1.00 91.88 84 VAL A O 1
ATOM 650 N N . ALA A 1 85 ? 5.520 -1.339 -10.450 1.00 91.44 85 ALA A N 1
ATOM 651 C CA . ALA A 1 85 ? 5.349 -0.022 -11.048 1.00 91.44 85 ALA A CA 1
ATOM 652 C C . ALA A 1 85 ? 6.683 0.526 -11.590 1.00 91.44 85 ALA A C 1
ATOM 654 O O . ALA A 1 85 ? 6.775 0.970 -12.732 1.00 91.44 85 ALA A O 1
ATOM 655 N N . SER A 1 86 ? 7.766 0.398 -10.821 1.00 88.38 86 SER A N 1
ATOM 656 C CA . SER A 1 86 ? 9.077 0.913 -11.229 1.00 88.38 86 SER A CA 1
ATOM 657 C C . SER A 1 86 ? 9.662 0.172 -12.432 1.00 88.38 86 SER A C 1
ATOM 659 O O . SER A 1 86 ? 10.276 0.814 -13.278 1.00 88.38 86 SER A O 1
ATOM 661 N N . ARG A 1 87 ? 9.529 -1.164 -12.501 1.00 88.38 87 ARG A N 1
ATOM 662 C CA . ARG A 1 87 ? 10.237 -1.991 -13.500 1.00 88.38 87 ARG A CA 1
ATOM 663 C C . ARG A 1 87 ? 9.358 -2.579 -14.593 1.00 88.38 87 ARG A C 1
ATOM 665 O O . ARG A 1 87 ? 9.787 -2.589 -15.736 1.00 88.38 87 ARG A O 1
ATOM 672 N N . PHE A 1 88 ? 8.166 -3.076 -14.271 1.00 85.94 88 PHE A N 1
ATOM 673 C CA . PHE A 1 88 ? 7.271 -3.660 -15.279 1.00 85.94 88 PHE A CA 1
ATOM 674 C C . PHE A 1 88 ? 6.468 -2.593 -16.017 1.00 85.94 88 PHE A C 1
ATOM 676 O O . PHE A 1 88 ? 6.272 -2.713 -17.221 1.00 85.94 88 PHE A O 1
ATOM 683 N N . MET A 1 89 ? 6.039 -1.540 -15.318 1.00 86.12 89 MET A N 1
ATOM 684 C CA . MET A 1 89 ? 5.371 -0.399 -15.956 1.00 86.12 89 MET A CA 1
ATOM 685 C C . MET A 1 89 ? 6.362 0.639 -16.500 1.00 86.12 89 MET A C 1
ATOM 687 O O . MET A 1 89 ? 5.950 1.592 -17.152 1.00 86.12 89 MET A O 1
ATOM 691 N N . GLY A 1 90 ? 7.662 0.464 -16.233 1.00 84.38 90 GLY A N 1
ATOM 692 C CA . GLY A 1 90 ? 8.719 1.341 -16.734 1.00 84.38 90 GLY A CA 1
ATOM 693 C C . GLY A 1 90 ? 8.689 2.762 -16.167 1.00 84.38 90 GLY A C 1
ATOM 694 O O . GLY A 1 90 ? 9.356 3.630 -16.721 1.00 84.38 90 GLY A O 1
ATOM 695 N N . LEU A 1 91 ? 7.963 3.010 -15.065 1.00 86.06 91 LEU A N 1
ATOM 696 C CA . LEU A 1 91 ? 7.857 4.344 -14.455 1.00 86.06 91 LEU A CA 1
ATOM 697 C C . LEU A 1 91 ? 9.220 4.932 -14.095 1.00 86.06 91 LEU A C 1
ATOM 699 O O . LEU A 1 91 ? 9.439 6.128 -14.214 1.00 86.06 91 LEU A O 1
ATOM 703 N N . LYS A 1 92 ? 10.169 4.091 -13.675 1.00 82.44 92 LYS A N 1
ATOM 704 C CA . LYS A 1 92 ? 11.510 4.558 -13.319 1.00 82.44 92 LYS A CA 1
ATOM 705 C C . LYS A 1 92 ? 12.339 4.991 -14.534 1.00 82.44 92 LYS A C 1
ATOM 707 O O . LYS A 1 92 ? 13.231 5.821 -14.387 1.00 82.44 92 LYS A O 1
ATOM 712 N N . ASP A 1 93 ? 12.084 4.397 -15.694 1.00 83.94 93 ASP A N 1
ATOM 713 C CA . ASP A 1 93 ? 12.938 4.526 -16.877 1.00 83.94 93 ASP A CA 1
ATOM 714 C C . ASP A 1 93 ? 12.373 5.538 -17.894 1.00 83.94 93 ASP A C 1
ATOM 716 O O . ASP A 1 93 ? 12.947 5.747 -18.967 1.00 83.94 93 ASP A O 1
ATOM 720 N N . GLU A 1 94 ? 11.252 6.192 -17.571 1.00 82.31 94 GLU A N 1
ATOM 721 C CA . GLU A 1 94 ? 10.689 7.257 -18.394 1.00 82.31 94 GLU A CA 1
ATOM 722 C C . GLU A 1 94 ? 11.512 8.554 -18.281 1.00 82.31 94 GLU A C 1
ATOM 724 O O . GLU A 1 94 ? 11.976 8.937 -17.209 1.00 82.31 94 GLU A O 1
ATOM 729 N N . LYS A 1 95 ? 11.672 9.276 -19.395 1.00 81.44 95 LYS A N 1
ATOM 730 C CA . LYS A 1 95 ? 12.469 10.518 -19.427 1.00 81.44 95 LYS A CA 1
ATOM 731 C C . LYS A 1 95 ? 11.710 11.738 -18.901 1.00 81.44 95 LYS A C 1
ATOM 733 O O . LYS A 1 95 ? 12.320 12.640 -18.340 1.00 81.44 95 LYS A O 1
ATOM 738 N N . THR A 1 96 ? 10.397 11.779 -19.124 1.00 84.06 96 THR A N 1
ATOM 739 C CA . THR A 1 96 ? 9.558 12.961 -18.859 1.00 84.06 96 THR A CA 1
ATOM 740 C C . THR A 1 96 ? 8.925 12.934 -17.463 1.00 84.06 96 THR A C 1
ATOM 742 O O . THR A 1 96 ? 8.530 13.975 -16.951 1.00 84.06 96 THR A O 1
ATOM 745 N N . GLY A 1 97 ? 8.813 11.759 -16.834 1.00 86.19 97 GLY A N 1
ATOM 746 C CA . GLY A 1 97 ? 8.239 11.595 -15.490 1.00 86.19 97 GLY A CA 1
ATOM 747 C C . GLY A 1 97 ? 6.718 11.772 -15.407 1.00 86.19 97 GLY A C 1
ATOM 748 O O . GLY A 1 97 ? 6.155 11.742 -14.314 1.00 86.19 97 GLY A O 1
ATOM 749 N N . THR A 1 98 ? 6.035 11.998 -16.534 1.00 91.25 98 THR A N 1
ATOM 750 C CA . THR A 1 98 ? 4.599 12.307 -16.558 1.00 91.25 98 THR A CA 1
ATOM 751 C C . THR A 1 98 ? 3.758 11.131 -16.070 1.00 91.25 98 THR A C 1
ATOM 753 O O . THR A 1 98 ? 2.814 11.346 -15.311 1.00 91.25 98 THR A O 1
ATOM 756 N N . ASN A 1 99 ? 4.100 9.894 -16.449 1.00 90.38 99 ASN A N 1
ATOM 757 C CA . ASN A 1 99 ? 3.337 8.717 -16.032 1.00 90.38 99 ASN A CA 1
ATOM 758 C C . ASN A 1 99 ? 3.483 8.476 -14.522 1.00 90.38 99 ASN A C 1
ATOM 760 O O . ASN A 1 99 ? 2.504 8.201 -13.832 1.00 90.38 99 ASN A O 1
ATOM 764 N N . THR A 1 100 ? 4.685 8.677 -13.983 1.00 91.25 100 THR A N 1
ATOM 765 C CA . THR A 1 100 ? 4.963 8.613 -12.544 1.00 91.25 100 THR A CA 1
ATOM 766 C C . THR A 1 100 ? 4.172 9.670 -11.784 1.00 91.25 100 THR A C 1
ATOM 768 O O . THR A 1 100 ? 3.606 9.364 -10.735 1.00 91.25 100 THR A O 1
ATOM 771 N N . LEU A 1 101 ? 4.076 10.892 -12.316 1.00 93.50 101 LEU A N 1
ATOM 772 C CA . LEU A 1 101 ? 3.290 11.969 -11.709 1.00 93.50 101 LEU A CA 1
ATOM 773 C C . LEU A 1 101 ? 1.796 11.625 -11.654 1.00 93.50 101 LEU A C 1
ATOM 775 O O . LEU A 1 101 ? 1.164 11.801 -10.614 1.00 93.50 101 LEU A O 1
ATOM 779 N N . VAL A 1 102 ? 1.241 11.082 -12.742 1.00 93.69 102 VAL A N 1
ATOM 780 C CA . VAL A 1 102 ? -0.160 10.631 -12.795 1.00 93.69 102 VAL A CA 1
ATOM 781 C C . VAL A 1 102 ? -0.397 9.449 -11.850 1.00 93.69 102 VAL A C 1
ATOM 783 O O . VAL A 1 102 ? -1.395 9.428 -11.126 1.00 93.69 102 VAL A O 1
ATOM 786 N N . PHE A 1 103 ? 0.524 8.487 -11.795 1.00 93.31 103 PHE A N 1
ATOM 787 C CA . PHE A 1 103 ? 0.446 7.344 -10.884 1.00 93.31 103 PHE A CA 1
ATOM 788 C C . PHE A 1 103 ? 0.486 7.777 -9.410 1.00 93.31 103 PHE A C 1
ATOM 790 O O . PHE A 1 103 ? -0.348 7.350 -8.611 1.00 93.31 103 PHE A O 1
ATOM 797 N N . LEU A 1 104 ? 1.411 8.666 -9.041 1.00 93.50 104 LEU A N 1
ATOM 798 C CA . LEU A 1 104 ? 1.507 9.202 -7.680 1.00 93.50 104 LEU A CA 1
ATOM 799 C C . LEU A 1 104 ? 0.303 10.076 -7.324 1.00 93.50 104 LEU A C 1
ATOM 801 O O . LEU A 1 104 ? -0.219 9.963 -6.216 1.00 93.50 104 LEU A O 1
ATOM 805 N N . GLY A 1 105 ? -0.158 10.916 -8.253 1.00 95.81 105 GLY A N 1
ATOM 806 C CA . GLY A 1 105 ? -1.334 11.763 -8.065 1.00 95.81 105 GLY A CA 1
ATOM 807 C C . GLY A 1 105 ? -2.608 10.947 -7.845 1.00 95.81 105 GLY A C 1
ATOM 808 O O . GLY A 1 105 ? -3.320 11.175 -6.869 1.00 95.81 105 GLY A O 1
ATOM 809 N N . SER A 1 106 ? -2.855 9.941 -8.689 1.00 96.00 106 SER A N 1
ATOM 810 C CA . SER A 1 106 ? -4.002 9.030 -8.543 1.00 96.00 106 SER A CA 1
ATOM 811 C C . SER A 1 106 ? -3.926 8.187 -7.267 1.00 96.00 106 SER A C 1
ATOM 813 O O . SER A 1 106 ? -4.926 8.055 -6.564 1.00 96.00 106 SER A O 1
ATOM 815 N N . THR A 1 107 ? -2.740 7.689 -6.905 1.00 94.94 107 THR A N 1
ATOM 816 C CA . THR A 1 107 ? -2.535 6.948 -5.649 1.00 94.94 107 THR A CA 1
ATOM 817 C C . THR A 1 107 ? -2.772 7.837 -4.427 1.00 94.94 107 THR A C 1
ATOM 819 O O . THR A 1 107 ? -3.434 7.417 -3.481 1.00 94.94 107 THR A O 1
ATOM 822 N N . SER A 1 108 ? -2.284 9.080 -4.445 1.00 96.62 108 SER A N 1
ATOM 823 C CA . SER A 1 108 ? -2.481 10.032 -3.343 1.00 96.62 108 SER A CA 1
ATOM 824 C C . SER A 1 108 ? -3.953 10.398 -3.184 1.00 96.62 108 SER A C 1
ATOM 826 O O . SER A 1 108 ? -4.467 10.398 -2.068 1.00 96.62 108 SER A O 1
ATOM 828 N N . PHE A 1 109 ? -4.649 10.640 -4.298 1.00 97.94 109 PHE A N 1
ATOM 829 C CA . PHE A 1 109 ? -6.092 10.865 -4.297 1.00 97.94 109 PHE A CA 1
ATOM 830 C C . PHE A 1 109 ? -6.849 9.675 -3.694 1.00 97.94 109 PHE A C 1
ATOM 832 O O . PHE A 1 109 ? -7.704 9.876 -2.837 1.00 97.94 109 PHE A O 1
ATOM 839 N N . LEU A 1 110 ? -6.493 8.441 -4.071 1.00 96.56 110 LEU A N 1
ATOM 840 C CA . LEU A 1 110 ? -7.094 7.232 -3.506 1.00 96.56 110 LEU A CA 1
ATOM 841 C C . LEU A 1 110 ? -6.864 7.119 -1.992 1.00 96.56 110 LEU A C 1
ATOM 843 O O . LEU A 1 110 ? -7.800 6.804 -1.264 1.00 96.56 110 LEU A O 1
ATOM 847 N N . ILE A 1 111 ? -5.646 7.387 -1.510 1.00 95.56 111 ILE A N 1
ATOM 848 C CA . ILE A 1 111 ? -5.322 7.339 -0.074 1.00 95.56 111 ILE A CA 1
ATOM 849 C C . ILE A 1 111 ? -6.153 8.363 0.697 1.00 95.56 111 ILE A C 1
ATOM 851 O O . ILE A 1 111 ? -6.750 8.025 1.716 1.00 95.56 111 ILE A O 1
ATOM 855 N N . VAL A 1 112 ? -6.214 9.600 0.203 1.00 97.44 112 VAL A N 1
ATOM 856 C CA . VAL A 1 112 ? -6.988 10.678 0.828 1.00 97.44 112 VAL A CA 1
ATOM 857 C C . VAL A 1 112 ? -8.478 10.339 0.829 1.00 97.44 112 VAL A C 1
ATOM 859 O O . VAL A 1 112 ? -9.125 10.450 1.867 1.00 97.44 112 VAL A O 1
ATOM 862 N N . PHE A 1 113 ? -9.011 9.858 -0.295 1.00 97.44 113 PHE A N 1
ATOM 863 C CA . PHE A 1 113 ? -10.396 9.402 -0.397 1.00 97.44 113 PHE A CA 1
ATOM 864 C C . PHE A 1 113 ? -10.703 8.286 0.607 1.00 97.44 113 PHE A C 1
ATOM 866 O O . PHE A 1 113 ? -11.703 8.356 1.318 1.00 97.44 113 PHE A O 1
ATOM 873 N N . PHE A 1 114 ? -9.830 7.283 0.715 1.00 95.94 114 PHE A N 1
ATOM 874 C CA . PHE A 1 114 ? -10.013 6.180 1.654 1.00 95.94 114 PHE A CA 1
ATOM 875 C C . PHE A 1 114 ? -9.927 6.655 3.109 1.00 95.94 114 PHE A C 1
ATOM 877 O O . PHE A 1 114 ? -10.740 6.246 3.931 1.00 95.94 114 PHE A O 1
ATOM 884 N N . ALA A 1 115 ? -8.996 7.559 3.425 1.00 95.94 115 ALA A N 1
ATOM 885 C CA . ALA A 1 115 ? -8.871 8.146 4.756 1.00 95.94 115 ALA A CA 1
ATOM 886 C C . ALA A 1 115 ? -10.129 8.932 5.151 1.00 95.94 115 ALA A C 1
ATOM 888 O O . ALA A 1 115 ? -10.654 8.717 6.240 1.00 95.94 115 ALA A O 1
ATOM 889 N N . PHE A 1 116 ? -10.653 9.779 4.259 1.00 95.56 116 PHE A N 1
ATOM 890 C CA . PHE A 1 116 ? -11.915 10.483 4.498 1.00 95.56 116 PHE A CA 1
ATOM 891 C C . PHE A 1 116 ? -13.107 9.534 4.579 1.00 95.56 116 PHE A C 1
ATOM 893 O O . PHE A 1 116 ? -13.982 9.758 5.399 1.00 95.56 116 PHE A O 1
ATOM 900 N N . THR A 1 117 ? -13.126 8.458 3.793 1.00 94.94 117 THR A N 1
ATOM 901 C CA . THR A 1 117 ? -14.181 7.438 3.875 1.00 94.94 117 THR A CA 1
ATOM 902 C C . THR A 1 117 ? -14.157 6.740 5.234 1.00 94.94 117 THR A C 1
ATOM 904 O O . THR A 1 117 ? -15.194 6.582 5.866 1.00 94.94 117 THR A O 1
ATOM 907 N N . VAL A 1 118 ? -12.976 6.352 5.725 1.00 95.06 118 VAL A N 1
ATOM 908 C CA . VAL A 1 118 ? -12.829 5.760 7.064 1.00 95.06 118 VAL A CA 1
ATOM 909 C C . VAL A 1 118 ? -13.222 6.761 8.148 1.00 95.06 118 VAL A C 1
ATOM 911 O O . VAL A 1 118 ? -13.881 6.371 9.106 1.00 95.06 118 VAL A O 1
ATOM 914 N N . LEU A 1 119 ? -12.854 8.035 7.994 1.00 93.88 119 LEU A N 1
ATOM 915 C CA . LEU A 1 119 ? -13.250 9.097 8.915 1.00 93.88 119 LEU A CA 1
ATOM 916 C C . LEU A 1 119 ? -14.774 9.283 8.929 1.00 93.88 119 LEU A C 1
ATOM 918 O O . LEU A 1 119 ? -15.363 9.318 10.001 1.00 93.88 119 LEU A O 1
ATOM 922 N N . ASP A 1 120 ? -15.411 9.324 7.758 1.00 91.75 120 ASP A N 1
ATOM 923 C CA . ASP A 1 120 ? -16.869 9.401 7.620 1.00 91.75 120 ASP A CA 1
ATOM 924 C C . ASP A 1 120 ? -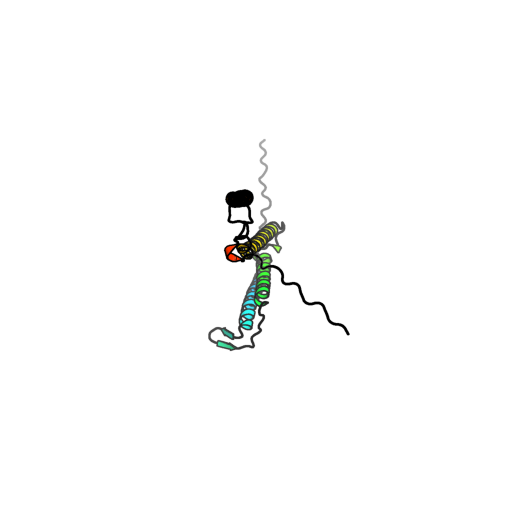17.551 8.244 8.353 1.00 91.75 120 ASP A C 1
ATOM 926 O O . ASP A 1 120 ? -18.417 8.470 9.189 1.00 91.75 120 ASP A O 1
ATOM 930 N N . PHE A 1 121 ? -17.099 7.007 8.126 1.00 90.06 121 PHE A N 1
ATOM 931 C CA . PHE A 1 121 ? -17.631 5.842 8.835 1.00 90.06 121 PHE A CA 1
ATOM 932 C C . PHE A 1 121 ? -17.379 5.890 10.346 1.00 90.06 121 PHE A C 1
ATOM 934 O O . PHE A 1 121 ? -18.259 5.510 11.110 1.00 90.06 121 PHE A O 1
ATOM 941 N N . ALA A 1 122 ? -16.199 6.334 10.784 1.00 89.69 122 ALA A N 1
ATOM 942 C CA . ALA A 1 122 ? -15.833 6.358 12.199 1.00 89.69 122 ALA A CA 1
ATOM 943 C C . ALA A 1 122 ? -16.589 7.429 12.999 1.00 89.69 122 ALA A C 1
ATOM 945 O O . ALA A 1 122 ? -16.813 7.247 14.192 1.00 89.69 122 ALA A O 1
ATOM 946 N N . PHE A 1 123 ? -16.967 8.533 12.353 1.00 87.88 123 PHE A N 1
ATOM 947 C CA . PHE A 1 123 ? -17.662 9.654 12.986 1.00 87.88 123 PHE A CA 1
ATOM 948 C C . PHE A 1 123 ? -19.149 9.737 12.628 1.00 87.88 123 PHE A C 1
ATOM 950 O O . PHE A 1 123 ? -19.828 10.649 13.099 1.00 87.88 123 PHE A O 1
ATOM 957 N N . ARG A 1 124 ? -19.671 8.789 11.840 1.00 81.44 124 ARG A N 1
ATOM 958 C CA . ARG A 1 124 ? -21.074 8.767 11.405 1.00 81.44 124 ARG A CA 1
ATOM 959 C C . ARG A 1 124 ? -22.047 8.892 12.580 1.00 81.44 124 ARG A C 1
ATOM 961 O O . ARG A 1 124 ? -22.900 9.771 12.563 1.00 81.44 124 ARG A O 1
ATOM 968 N N . ASP A 1 125 ? -21.830 8.113 13.634 1.00 78.38 125 ASP A N 1
ATOM 969 C CA . ASP A 1 125 ? -22.722 8.072 14.802 1.00 78.38 125 ASP A CA 1
ATOM 970 C C . ASP A 1 125 ? -22.518 9.266 15.759 1.00 78.38 125 ASP A C 1
ATOM 972 O O . ASP A 1 125 ? -23.252 9.432 16.726 1.00 78.38 125 ASP A O 1
ATOM 976 N N . THR A 1 126 ? -21.505 10.113 15.528 1.00 76.31 126 THR A N 1
ATOM 977 C CA . THR A 1 126 ? -21.194 11.262 16.404 1.00 76.31 126 THR A CA 1
ATOM 978 C C . THR A 1 126 ? -22.015 12.509 16.056 1.00 76.31 126 THR A C 1
ATOM 980 O O . THR A 1 126 ? -22.120 13.419 16.874 1.00 76.31 126 THR A O 1
ATOM 983 N N . PHE A 1 127 ? -22.600 12.575 14.854 1.00 64.19 127 PHE A N 1
ATOM 984 C CA . PHE A 1 127 ? -23.299 13.768 14.349 1.00 64.19 127 PHE A CA 1
ATOM 985 C C . PHE A 1 127 ? -24.799 13.560 14.080 1.00 64.19 127 PHE A C 1
ATOM 987 O O . PHE A 1 127 ? -25.481 14.492 13.646 1.00 64.19 127 PHE A O 1
ATOM 994 N N . GLU A 1 128 ? -25.331 12.363 14.328 1.00 59.84 128 GLU A N 1
ATOM 995 C CA . GLU A 1 128 ? -26.706 12.000 13.961 1.00 59.84 128 GLU A CA 1
ATOM 996 C C . GLU A 1 128 ? -27.768 12.704 14.830 1.00 59.84 128 GLU A C 1
ATOM 998 O O . GLU A 1 128 ? -28.868 12.972 14.359 1.00 59.84 128 GLU A O 1
ATOM 1003 N N . GLU A 1 129 ? -27.417 13.126 16.050 1.00 56.44 129 GLU A N 1
ATOM 1004 C CA . GLU A 1 129 ? -28.362 13.757 16.986 1.00 56.44 129 GLU A CA 1
ATOM 1005 C C . GLU A 1 129 ? -28.669 15.238 16.665 1.00 56.44 129 GLU A C 1
ATOM 1007 O O . GLU A 1 129 ? -29.701 15.747 17.087 1.00 56.44 129 GLU A O 1
ATOM 1012 N N . LEU A 1 130 ? -27.829 15.931 15.875 1.00 54.06 130 LEU A N 1
ATOM 1013 C CA . LEU A 1 130 ? -28.018 17.358 15.535 1.00 54.06 130 LEU A CA 1
ATOM 1014 C C . LEU A 1 130 ? -28.147 17.665 14.034 1.00 54.06 130 LEU A C 1
ATOM 1016 O O . LEU A 1 130 ? -28.583 18.756 13.678 1.00 54.06 130 LEU A O 1
ATOM 1020 N N . SER A 1 131 ? -27.740 16.756 13.141 1.00 58.59 131 SER A N 1
ATOM 1021 C CA . SER A 1 131 ? -27.686 17.037 11.692 1.00 58.59 131 SER A CA 1
ATOM 1022 C C . SER A 1 131 ? -28.881 16.510 10.894 1.00 58.59 131 SER A C 1
ATOM 1024 O O . SER A 1 131 ? -29.085 16.931 9.755 1.00 58.59 131 SER A O 1
ATOM 1026 N N . ALA A 1 132 ? -29.676 15.610 11.480 1.00 60.03 132 ALA A N 1
ATOM 1027 C CA . ALA A 1 132 ? -30.841 15.012 10.828 1.00 60.03 132 ALA A CA 1
ATOM 1028 C C . ALA A 1 132 ? -32.147 15.786 11.071 1.00 60.03 132 ALA A C 1
ATOM 1030 O O . ALA A 1 132 ? -33.145 15.524 10.399 1.00 60.03 132 ALA A O 1
ATOM 1031 N N . VAL A 1 133 ? -32.147 16.741 12.006 1.00 62.41 133 VAL A N 1
ATOM 1032 C CA . VAL A 1 133 ? -33.293 17.620 12.236 1.00 62.41 133 VAL A CA 1
ATOM 1033 C C . VAL A 1 133 ? -33.093 18.883 11.392 1.00 62.41 133 VAL A C 1
ATOM 1035 O O . VAL A 1 133 ? -32.092 19.580 11.581 1.00 62.41 133 VAL A O 1
ATOM 1038 N N . PRO A 1 134 ? -33.992 19.184 10.436 1.00 69.19 134 PRO A N 1
ATOM 1039 C CA . PRO A 1 134 ? -33.929 20.440 9.702 1.00 69.19 134 PRO A CA 1
ATOM 1040 C C . PRO A 1 134 ? -33.953 21.605 10.696 1.00 69.19 134 PRO A C 1
ATOM 1042 O O . PRO A 1 134 ? -34.709 21.569 11.667 1.00 69.19 134 PRO A O 1
ATOM 1045 N N . VAL A 1 135 ? -33.143 22.637 10.449 1.00 71.06 135 VAL A N 1
ATOM 1046 C CA . VAL A 1 135 ? -33.047 23.827 11.320 1.00 71.06 135 VAL A CA 1
ATOM 1047 C C . VAL A 1 135 ? -34.430 24.435 11.570 1.00 71.06 135 VAL A C 1
ATOM 1049 O O . VAL A 1 135 ? -34.739 24.846 12.681 1.00 71.06 135 VAL A O 1
ATOM 1052 N N . ASP A 1 136 ? -35.286 24.377 10.557 1.00 74.94 136 ASP A N 1
ATOM 1053 C CA . ASP A 1 136 ? -36.674 24.822 10.553 1.00 74.94 136 ASP A CA 1
ATOM 1054 C C . ASP A 1 136 ? -37.534 24.134 11.636 1.00 74.94 136 ASP A C 1
ATOM 1056 O O . ASP A 1 136 ? -38.425 24.761 12.203 1.00 74.94 136 ASP A O 1
ATOM 1060 N N . ILE A 1 137 ? -37.261 22.864 11.956 1.00 75.81 137 ILE A N 1
ATOM 1061 C CA . ILE A 1 137 ? -37.972 22.112 13.003 1.00 75.81 137 ILE A CA 1
ATOM 1062 C C . ILE A 1 137 ? -37.424 22.459 14.390 1.00 75.81 137 ILE A C 1
ATOM 1064 O O . ILE A 1 137 ? -38.202 22.639 15.323 1.00 75.81 137 ILE A O 1
ATOM 1068 N N . LEU A 1 138 ? -36.102 22.615 14.518 1.00 74.94 138 LEU A N 1
ATOM 1069 C CA . LEU A 1 138 ? -35.467 23.016 15.779 1.00 74.94 138 LEU A CA 1
ATOM 1070 C C . LEU A 1 138 ? -35.893 24.426 16.204 1.00 74.94 138 LEU A C 1
ATOM 1072 O O . LEU A 1 138 ? -36.132 24.679 17.382 1.00 74.94 138 LEU A O 1
ATOM 1076 N N . GLU A 1 139 ? -35.993 25.345 15.245 1.00 77.88 139 GLU A N 1
ATOM 1077 C CA . GLU A 1 139 ? -36.433 26.716 15.493 1.00 77.88 139 GLU A CA 1
ATOM 1078 C C . GLU A 1 139 ? -37.917 26.767 15.881 1.00 77.88 139 GLU A C 1
ATOM 1080 O O . GLU A 1 139 ? -38.282 27.512 16.790 1.00 77.88 139 GLU A O 1
ATOM 1085 N N . ALA A 1 140 ? -38.757 25.926 15.267 1.00 81.00 140 ALA A N 1
ATOM 1086 C CA . ALA A 1 140 ? -40.167 25.801 15.630 1.00 81.00 140 ALA A CA 1
ATOM 1087 C C . ALA A 1 140 ? -40.358 25.248 17.055 1.00 81.00 140 ALA A C 1
ATOM 1089 O O . ALA A 1 140 ? -41.091 25.843 17.842 1.00 81.00 140 ALA A O 1
ATOM 1090 N N . GLU A 1 141 ? -39.654 24.173 17.420 1.00 81.50 141 GLU A N 1
ATOM 1091 C CA . GLU A 1 141 ? -39.729 23.575 18.763 1.00 81.50 141 GLU A CA 1
ATOM 1092 C C . GLU A 1 141 ? -39.206 24.536 19.846 1.00 81.50 141 GLU A C 1
ATOM 1094 O O . GLU A 1 141 ? -39.808 24.681 20.911 1.00 81.50 141 GLU A O 1
ATOM 1099 N N . ALA A 1 142 ? -38.123 25.267 19.559 1.00 80.50 142 ALA A N 1
ATOM 1100 C CA . ALA A 1 142 ? -37.588 26.278 20.467 1.00 80.50 142 ALA A CA 1
ATOM 1101 C C . ALA A 1 142 ? -38.540 27.469 20.664 1.00 80.50 142 ALA A C 1
ATOM 1103 O O . ALA A 1 142 ? -38.535 28.091 21.730 1.00 80.50 142 ALA A O 1
ATOM 1104 N N . LEU A 1 143 ? -39.336 27.813 19.649 1.00 82.81 143 LEU A N 1
ATOM 1105 C CA . LEU A 1 143 ? -40.334 28.875 19.735 1.00 82.81 143 LEU A CA 1
ATOM 1106 C C . LEU A 1 143 ? -41.549 28.410 20.549 1.00 82.81 143 LEU A C 1
ATOM 1108 O O . LEU A 1 143 ? -41.965 29.130 21.453 1.00 82.81 143 LEU A O 1
ATOM 1112 N N . GLU A 1 144 ? -42.047 27.192 20.320 1.00 83.75 144 GLU A N 1
ATOM 1113 C CA . GLU A 1 144 ? -43.145 26.599 21.105 1.00 83.75 144 GLU A CA 1
ATOM 1114 C C . GLU A 1 144 ? -42.786 26.426 22.590 1.00 83.75 144 GLU A C 1
ATOM 1116 O O . GLU A 1 144 ? -43.603 26.683 23.480 1.00 83.75 144 GLU A O 1
ATOM 1121 N N . ALA A 1 145 ? -41.543 26.040 22.888 1.00 82.88 145 ALA A N 1
ATOM 1122 C CA . ALA A 1 145 ? -41.057 25.946 24.263 1.00 82.88 145 ALA A CA 1
ATOM 1123 C C . ALA A 1 145 ? -41.000 27.320 24.955 1.00 82.88 145 ALA A C 1
ATOM 1125 O O . ALA A 1 145 ? -41.300 27.422 26.146 1.00 82.88 145 ALA A O 1
ATOM 1126 N N . GLN A 1 146 ? -40.648 28.380 24.219 1.00 83.38 146 GLN A N 1
ATOM 1127 C CA . GLN A 1 146 ? -40.645 29.749 24.740 1.00 83.38 146 GLN A CA 1
ATOM 1128 C C . GLN A 1 146 ? -42.061 30.269 24.989 1.00 83.38 146 GLN A C 1
ATOM 1130 O O . GLN A 1 146 ? -42.310 30.805 26.065 1.00 83.38 146 GLN A O 1
ATOM 1135 N N . THR A 1 147 ? -42.996 30.055 24.059 1.00 83.56 147 THR A N 1
ATOM 1136 C CA . THR A 1 147 ? -44.393 30.482 24.243 1.00 83.56 147 THR A CA 1
ATOM 1137 C C . THR A 1 147 ? -45.048 29.751 25.406 1.00 83.56 147 THR A C 1
ATOM 1139 O O . THR A 1 147 ? -45.715 30.376 26.218 1.00 83.56 147 THR A O 1
ATOM 1142 N N . THR A 1 148 ? -44.791 28.448 25.552 1.00 83.44 148 THR A N 1
ATOM 1143 C CA . THR A 1 148 ? -45.310 27.664 26.685 1.00 83.44 148 THR A CA 1
ATOM 1144 C C . THR A 1 148 ? -44.745 28.168 28.015 1.00 83.44 148 THR A C 1
ATOM 1146 O O . THR A 1 148 ? -45.465 28.258 29.005 1.00 83.44 148 THR A O 1
ATOM 1149 N N . ALA A 1 149 ? -43.454 28.511 28.063 1.00 80.69 149 ALA A N 1
ATOM 1150 C CA . ALA A 1 149 ? -42.838 29.056 29.271 1.00 80.69 149 ALA A CA 1
ATOM 1151 C C . ALA A 1 149 ? -43.400 30.439 29.644 1.00 80.69 149 ALA A C 1
ATOM 1153 O O . ALA A 1 149 ? -43.557 30.727 30.830 1.00 80.69 149 ALA A O 1
ATOM 1154 N N . GLU A 1 150 ? -43.708 31.270 28.648 1.00 82.88 150 GLU A N 1
ATOM 1155 C CA . GLU A 1 150 ? -44.332 32.584 28.831 1.00 82.88 150 GLU A CA 1
ATOM 1156 C C . GLU A 1 150 ? -45.786 32.452 29.316 1.00 82.88 150 GLU A C 1
ATOM 1158 O O . GLU A 1 150 ? -46.155 33.088 30.298 1.00 82.88 150 GLU A O 1
ATOM 1163 N N . GLU A 1 151 ? -46.573 31.539 28.736 1.00 79.62 151 GLU A N 1
ATOM 1164 C CA . GLU A 1 151 ? -47.943 31.239 29.184 1.00 79.62 151 GLU A CA 1
ATOM 1165 C C . GLU A 1 151 ? -47.986 30.737 30.635 1.00 79.62 151 GLU A C 1
ATOM 1167 O O . GLU A 1 151 ? -48.811 31.184 31.432 1.00 79.62 151 GLU A O 1
ATOM 1172 N N . ILE A 1 152 ? -47.067 29.840 31.005 1.00 78.25 152 ILE A N 1
ATOM 1173 C CA . ILE A 1 152 ? -46.953 29.331 32.377 1.00 78.25 152 ILE A CA 1
ATOM 1174 C C . ILE A 1 152 ? -46.584 30.461 33.351 1.00 78.25 152 ILE A C 1
ATOM 1176 O O . ILE A 1 152 ? -47.100 30.504 34.468 1.00 78.25 152 ILE A O 1
ATOM 1180 N N . ALA A 1 153 ? -45.688 31.369 32.954 1.00 77.44 153 ALA A N 1
ATOM 1181 C CA . ALA A 1 153 ? -45.294 32.502 33.787 1.00 77.44 153 ALA A CA 1
ATOM 1182 C C . ALA A 1 153 ? -46.466 33.467 34.029 1.00 77.44 153 ALA A C 1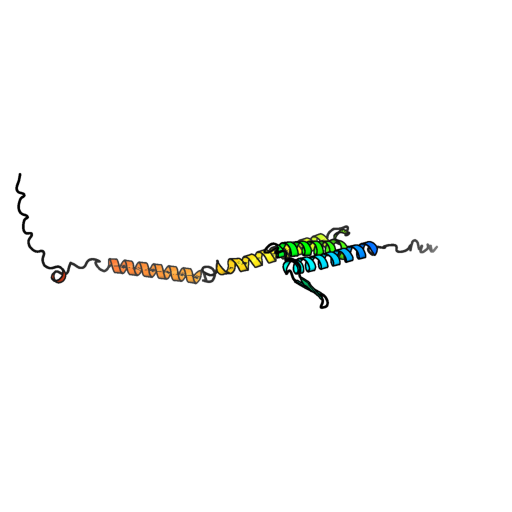
ATOM 1184 O O . ALA A 1 153 ? -46.697 33.855 35.175 1.00 77.44 153 ALA A O 1
ATOM 1185 N N . ASP A 1 154 ? -47.242 33.779 32.990 1.00 76.88 154 ASP A N 1
ATOM 1186 C CA . ASP A 1 154 ? -48.439 34.620 33.096 1.00 76.88 154 ASP A CA 1
ATOM 1187 C C . ASP A 1 154 ? -49.517 33.981 33.992 1.00 76.88 154 ASP A C 1
ATOM 1189 O O . ASP A 1 154 ? -50.182 34.678 34.763 1.00 76.88 154 ASP A O 1
ATOM 1193 N N . GLU A 1 155 ? -49.680 32.655 33.947 1.00 68.94 155 GLU A N 1
ATOM 1194 C CA . GLU A 1 155 ? -50.630 31.939 34.808 1.00 68.94 155 GLU A CA 1
ATOM 1195 C C . GLU A 1 155 ? -50.210 31.958 36.289 1.00 68.94 155 GLU A C 1
ATOM 1197 O O . GLU A 1 155 ? -51.048 32.167 37.171 1.00 68.94 155 GLU A O 1
ATOM 1202 N N . PHE A 1 156 ? -48.911 31.838 36.578 1.00 64.31 156 PHE A N 1
ATOM 1203 C CA . PHE A 1 156 ? -48.383 31.984 37.939 1.00 64.31 156 PHE A CA 1
ATOM 1204 C C . PHE A 1 156 ? -48.454 33.422 38.481 1.00 64.31 156 PHE A C 1
ATOM 1206 O O . PHE A 1 156 ? -48.502 33.597 39.700 1.00 64.31 156 PHE A O 1
ATOM 1213 N N . ASP A 1 157 ? -48.485 34.435 37.613 1.00 71.50 157 ASP A N 1
ATOM 1214 C CA . ASP A 1 157 ? -48.720 35.832 38.004 1.00 71.50 157 ASP A CA 1
ATOM 1215 C C . ASP A 1 157 ? -50.219 36.142 38.203 1.00 71.50 157 ASP A C 1
ATOM 1217 O O . ASP A 1 157 ? -50.574 37.038 38.979 1.00 71.50 157 ASP A O 1
ATOM 1221 N N . ALA A 1 158 ? -51.116 35.401 37.540 1.00 68.88 158 ALA A N 1
ATOM 1222 C CA . ALA A 1 158 ? -52.566 35.572 37.648 1.00 68.88 158 ALA A CA 1
ATOM 1223 C C . ALA A 1 158 ? -53.165 34.951 38.923 1.00 68.88 158 ALA A C 1
ATOM 1225 O O . ALA A 1 158 ? -54.133 35.495 39.471 1.00 68.88 158 ALA A O 1
ATOM 1226 N N . GLU A 1 159 ? -52.601 33.845 39.420 1.00 63.84 159 GLU A N 1
ATOM 1227 C CA . GLU A 1 159 ? -53.049 33.198 40.656 1.00 63.84 159 GLU A CA 1
ATOM 1228 C C . GLU A 1 159 ? -52.060 33.401 41.818 1.00 63.84 159 GLU A C 1
ATOM 1230 O O . GLU A 1 159 ? -50.870 33.112 41.699 1.00 63.84 159 GLU A O 1
ATOM 1235 N N . PRO A 1 160 ? -52.515 33.861 43.000 1.00 60.50 160 PRO A N 1
ATOM 1236 C CA . PRO A 1 160 ? -51.631 34.025 44.144 1.00 60.50 160 PRO A CA 1
ATOM 1237 C C . PRO A 1 160 ? -51.094 32.663 44.609 1.00 60.50 160 PRO A C 1
ATOM 1239 O O . PRO A 1 160 ? -51.829 31.848 45.161 1.00 60.50 160 PRO A O 1
ATOM 1242 N N . LEU A 1 161 ? -49.778 32.466 44.473 1.00 63.09 161 LEU A N 1
ATOM 1243 C CA . LEU A 1 161 ? -49.034 31.239 44.820 1.00 63.09 161 LEU A CA 1
ATOM 1244 C C . LEU A 1 161 ? -49.150 30.792 46.290 1.00 63.09 161 LEU A C 1
ATOM 1246 O O . LEU A 1 161 ? -48.642 29.736 46.671 1.00 63.09 161 LEU A O 1
ATOM 1250 N N . VAL A 1 162 ? -49.787 31.599 47.139 1.00 66.75 162 VAL A N 1
ATOM 1251 C CA . VAL A 1 162 ? -50.047 31.289 48.541 1.00 66.75 162 VAL A CA 1
ATOM 1252 C C . VAL A 1 162 ? -51.528 31.511 48.814 1.00 66.75 162 VAL A C 1
ATOM 1254 O O . VAL A 1 162 ? -51.982 32.639 49.011 1.00 66.75 162 VAL A O 1
ATOM 1257 N N . LEU A 1 163 ? -52.282 30.414 48.865 1.00 65.31 163 LEU A N 1
ATOM 1258 C CA . LEU A 1 163 ? -53.617 30.425 49.451 1.00 65.31 163 LEU A CA 1
ATOM 1259 C C . LEU A 1 163 ? -53.485 30.685 50.964 1.00 65.31 163 LEU A C 1
ATOM 1261 O O . LEU A 1 163 ? -52.565 30.147 51.592 1.00 65.31 163 LEU A O 1
ATOM 1265 N N . PRO A 1 164 ? -54.359 31.509 51.574 1.00 63.34 164 PRO A N 1
ATOM 1266 C CA . PRO A 1 164 ? -54.343 31.708 53.019 1.00 63.34 164 PRO A CA 1
ATOM 1267 C C . PRO A 1 164 ? -54.468 30.349 53.716 1.00 63.34 164 PRO A C 1
ATOM 1269 O O . PRO A 1 164 ? -55.298 29.530 53.324 1.00 63.34 164 PRO A O 1
ATOM 1272 N N . ALA A 1 165 ? -53.605 30.104 54.707 1.00 63.59 165 ALA A N 1
ATOM 1273 C CA . ALA A 1 165 ? -53.505 28.815 55.383 1.00 63.59 165 ALA A CA 1
ATOM 1274 C C . ALA A 1 165 ? -54.882 28.339 55.868 1.00 63.59 165 ALA A C 1
ATOM 1276 O O . ALA A 1 165 ? -55.573 29.076 56.573 1.00 63.59 165 ALA A O 1
ATOM 1277 N N . ASP A 1 166 ? -55.253 27.115 55.486 1.00 63.03 166 ASP A N 1
ATOM 1278 C CA . ASP A 1 166 ? -56.523 26.503 55.864 1.00 63.03 166 ASP A CA 1
ATOM 1279 C C . ASP A 1 166 ? -56.538 26.246 57.386 1.00 63.03 166 ASP A C 1
ATOM 1281 O O . ASP A 1 166 ? -55.754 25.420 57.882 1.00 63.03 166 ASP A O 1
ATOM 1285 N N . PRO A 1 167 ? -57.373 26.969 58.157 1.00 59.12 167 PRO A N 1
ATOM 1286 C CA . PRO A 1 167 ? -57.369 26.887 59.614 1.00 59.12 167 PRO A CA 1
ATOM 1287 C C . PRO A 1 167 ? -57.820 25.517 60.139 1.00 59.12 167 PRO A C 1
ATOM 1289 O O . PRO A 1 167 ? -57.467 25.169 61.269 1.00 59.12 167 PRO A O 1
ATOM 1292 N N . ASP A 1 168 ? -58.525 24.716 59.336 1.00 60.88 168 ASP A N 1
ATOM 1293 C CA . ASP A 1 168 ? -58.970 23.374 59.732 1.00 60.88 168 ASP A CA 1
ATOM 1294 C C . ASP A 1 168 ? -57.846 22.326 59.632 1.00 60.88 168 ASP A C 1
ATOM 1296 O O . ASP A 1 168 ? -57.905 21.283 60.287 1.00 60.88 168 ASP A O 1
ATOM 1300 N N . LEU A 1 169 ? -56.791 22.608 58.858 1.00 59.06 169 LEU A N 1
ATOM 1301 C CA . LEU A 1 169 ? -55.703 21.663 58.582 1.00 59.06 169 LEU A CA 1
ATOM 1302 C C . LEU A 1 169 ? -54.498 21.849 59.517 1.00 59.06 169 LEU A C 1
ATOM 1304 O O . LEU A 1 169 ? -53.809 20.881 59.838 1.00 59.06 169 LEU A O 1
ATOM 1308 N N . PHE A 1 170 ? -54.268 23.075 59.998 1.00 59.25 170 PHE A N 1
ATOM 1309 C CA . PHE A 1 170 ? -53.155 23.401 60.902 1.00 59.25 170 PHE A CA 1
ATOM 1310 C C . PHE A 1 170 ? -53.582 23.719 62.339 1.00 59.25 170 PHE A C 1
ATOM 1312 O O . PHE A 1 170 ? -52.723 23.821 63.217 1.00 59.25 170 PHE A O 1
ATOM 1319 N N . GLY A 1 171 ? -54.890 23.808 62.595 1.00 57.22 171 GLY A N 1
ATOM 1320 C CA . GLY A 1 171 ? -55.444 24.144 63.900 1.00 57.22 171 GLY A CA 1
ATOM 1321 C C . GLY A 1 171 ? -55.186 25.600 64.293 1.00 57.22 171 GLY A C 1
ATOM 1322 O O . GLY A 1 171 ? -54.190 26.225 63.926 1.00 57.22 171 GLY A O 1
ATOM 1323 N N . THR A 1 172 ? -56.100 26.173 65.070 1.00 60.78 172 THR A N 1
ATOM 1324 C CA . THR A 1 172 ? -55.908 27.500 65.661 1.00 60.78 172 THR A CA 1
ATOM 1325 C C . THR A 1 172 ? -54.663 27.472 66.559 1.00 60.78 172 THR A C 1
ATOM 1327 O O . THR A 1 172 ? -54.549 26.548 67.369 1.00 60.78 172 THR A O 1
ATOM 1330 N N . PRO A 1 173 ? -53.7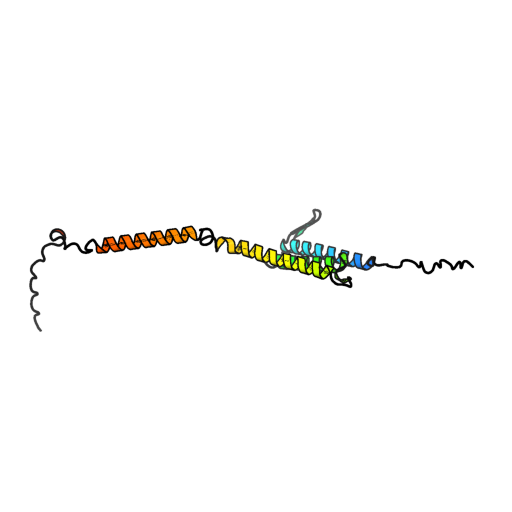34 28.447 66.472 1.00 54.56 173 PRO A N 1
ATOM 1331 C CA . PRO A 1 173 ? -52.536 28.438 67.303 1.00 54.56 173 PRO A CA 1
ATOM 1332 C C . PRO A 1 173 ? -52.940 28.436 68.777 1.00 54.56 173 PRO A C 1
ATOM 1334 O O . PRO A 1 173 ? -53.562 29.385 69.258 1.00 54.56 173 PRO A O 1
ATOM 1337 N N . ALA A 1 174 ? -52.626 27.351 69.484 1.00 52.53 174 ALA A N 1
ATOM 1338 C CA . ALA A 1 174 ? -52.872 27.256 70.911 1.00 52.53 174 ALA A CA 1
ATOM 1339 C C . ALA A 1 174 ? -52.055 28.332 71.640 1.00 52.53 174 ALA A C 1
ATOM 1341 O O . ALA A 1 174 ? -50.859 28.504 71.395 1.00 52.53 174 ALA A O 1
ATOM 1342 N N . GLU A 1 175 ? -52.735 29.056 72.522 1.00 52.31 175 GLU A N 1
ATOM 1343 C CA . GLU A 1 175 ? -52.199 30.091 73.398 1.00 52.31 175 GLU A CA 1
ATOM 1344 C C . GLU A 1 175 ? -50.900 29.615 74.076 1.00 52.31 175 GLU A C 1
ATOM 1346 O O . GLU A 1 175 ? -50.858 28.575 74.739 1.00 52.31 175 GLU A O 1
ATOM 1351 N N . ALA A 1 176 ? -49.809 30.352 73.851 1.00 50.44 176 ALA A N 1
ATOM 1352 C CA . ALA A 1 176 ? -48.479 29.996 74.327 1.00 50.44 176 ALA A CA 1
ATOM 1353 C C . ALA A 1 176 ? -48.462 29.887 75.862 1.00 50.44 176 ALA A C 1
ATOM 1355 O O . ALA A 1 176 ? -48.595 30.882 76.573 1.00 50.44 176 ALA A O 1
ATOM 1356 N N . THR A 1 177 ? -48.265 28.674 76.381 1.00 49.28 177 THR A N 1
ATOM 1357 C CA . THR A 1 177 ? -48.029 28.457 77.814 1.00 49.28 177 THR A CA 1
ATOM 1358 C C . THR A 1 177 ? -46.622 28.967 78.165 1.00 49.28 177 THR A C 1
ATOM 1360 O O . THR A 1 177 ? -45.655 28.501 77.558 1.00 49.28 177 THR A O 1
ATOM 1363 N N . PRO A 1 178 ? -46.459 29.915 79.108 1.00 51.72 178 PRO A N 1
ATOM 1364 C CA . PRO A 1 178 ? -45.148 30.467 79.434 1.00 51.72 178 PRO A CA 1
ATOM 1365 C C . PRO A 1 178 ? -44.272 29.429 80.151 1.00 51.72 178 PRO A C 1
ATOM 1367 O O . PRO A 1 178 ? -44.721 28.733 81.062 1.00 51.72 178 PRO A O 1
ATOM 1370 N N . ALA A 1 179 ? -43.009 29.333 79.728 1.00 53.72 179 ALA A N 1
ATOM 1371 C CA . ALA A 1 179 ? -42.020 28.418 80.292 1.00 53.72 179 ALA A CA 1
ATOM 1372 C C . ALA A 1 179 ? -41.705 28.748 81.770 1.00 53.72 179 ALA A C 1
ATOM 1374 O O . ALA A 1 179 ? -41.636 29.929 82.127 1.00 53.72 179 ALA A O 1
ATOM 1375 N N . PRO A 1 180 ? -41.481 27.741 82.640 1.00 55.94 180 PRO A N 1
ATOM 1376 C CA . PRO A 1 180 ? -41.130 27.981 84.035 1.00 55.94 180 PRO A CA 1
ATOM 1377 C C . PRO A 1 180 ? -39.702 28.534 84.162 1.00 55.94 180 PRO A C 1
ATOM 1379 O O . PRO A 1 180 ? -38.787 28.111 83.455 1.00 55.94 180 PRO A O 1
ATOM 1382 N N . ALA A 1 181 ? -39.527 29.491 85.077 1.00 58.56 181 ALA A N 1
ATOM 1383 C CA . ALA A 1 181 ? -38.261 30.175 85.327 1.00 58.56 181 ALA A CA 1
ATOM 1384 C C . ALA A 1 181 ? -37.171 29.217 85.860 1.00 58.56 181 ALA A C 1
ATOM 1386 O O . ALA A 1 181 ? -37.486 28.312 86.639 1.00 58.56 181 ALA A O 1
ATOM 1387 N N . PRO A 1 182 ? -35.894 29.418 85.484 1.00 54.66 182 PRO A N 1
ATOM 1388 C CA . PRO A 1 182 ? -34.795 28.576 85.941 1.00 54.66 182 PRO A CA 1
ATOM 1389 C C . PRO A 1 182 ? -34.502 28.791 87.433 1.00 54.66 182 PRO A C 1
ATOM 1391 O O . PRO A 1 182 ? -34.414 29.922 87.908 1.00 54.66 182 PRO A O 1
ATOM 1394 N N . THR A 1 183 ? -34.329 27.692 88.167 1.00 56.19 183 THR A N 1
ATOM 1395 C CA . THR A 1 183 ? -33.857 27.668 89.559 1.00 56.19 183 THR A CA 1
ATOM 1396 C C . THR A 1 183 ? -32.325 27.601 89.599 1.00 56.19 183 THR A C 1
ATOM 1398 O O . THR A 1 183 ? -31.760 26.613 89.137 1.00 56.19 183 THR A O 1
ATOM 1401 N N . GLU A 1 184 ? -31.670 28.627 90.156 1.00 43.72 184 GLU A N 1
ATOM 1402 C CA . GLU A 1 184 ? -30.277 28.583 90.663 1.00 43.72 184 GLU A CA 1
ATOM 1403 C C . GLU A 1 184 ? -30.180 27.578 91.835 1.00 43.72 184 GLU A C 1
ATOM 1405 O O . GLU A 1 184 ? -31.195 27.411 92.526 1.00 43.72 184 GLU A O 1
ATOM 1410 N N . PRO A 1 185 ? -29.048 26.879 92.094 1.00 49.12 185 PRO A N 1
ATOM 1411 C CA . PRO A 1 185 ? -27.659 27.379 92.101 1.00 49.12 185 PRO A CA 1
ATOM 1412 C C . PRO A 1 185 ? -26.600 26.564 91.329 1.00 49.12 185 PRO A C 1
ATOM 1414 O O . PRO A 1 185 ? -26.821 25.364 91.045 1.00 49.12 185 PRO A O 1
#

Sequence (185 aa):
MADHTHSEGHGGHGDHHHHVFDAGTLKKTFGVLVGLTILTVVLALWERGYANVFGLEFEYPALPVGWLSVPLALAIAGTKVYWVASRFMGLKDEKTGTNTLVFLGSTSFLIVFFAFTVLDFAFRDTFEELSAVPVDILEAEALEAQTTAEEIADEFDAEPLVLPADPDLFGTPAEATPAPAPTEP